Protein AF-A0A7K2NYS5-F1 (afdb_monomer_lite)

Secondary structure (DSSP, 8-state):
-HHHHHHHHHHHHHHHHHHHHHHHHHHHHHHHTT----PPPPPPPHHHHHHHHTTTTB-S--GGG--TT--HHHHHHHHHHHHHTT-SPPPPTT--GGGSPP-GGGTSB-GGGTTTHHHHHHHHHHBTTS-HHHHHHHHHHHHHHHHTT-SS--TTTEEEEEEEE-GGG--SSS--------EEEE-GGG-EEEE-TTGGGGT------SS-SEEEEEEEE-TTS--PPPTTPEEEEEEE-SPS--S-TTHHHHHHHHHHHH-SBPP-SHHHHHHHHHH---HHHHHHHHTT-TTTT-TT----HHHHHH-

pLDDT: mean 81.39, std 13.55, range [38.47, 97.5]

Radius of gyration: 22.66 Å; chains: 1; bounding box: 62×44×73 Å

Structure (mmCIF, N/CA/C/O backbone):
data_AF-A0A7K2NYS5-F1
#
_entry.id   AF-A0A7K2NYS5-F1
#
loop_
_atom_site.group_PDB
_atom_site.id
_atom_site.type_symbol
_atom_site.label_atom_id
_atom_site.label_alt_id
_atom_site.label_comp_id
_atom_site.label_asym_id
_atom_site.label_entity_id
_atom_site.label_seq_id
_atom_site.pdbx_PDB_ins_code
_atom_site.Cartn_x
_atom_site.Cartn_y
_atom_site.Cartn_z
_atom_site.occupancy
_atom_site.B_iso_or_equiv
_atom_site.auth_seq_id
_atom_site.auth_comp_id
_atom_site.auth_asym_id
_atom_site.auth_atom_id
_atom_site.pdbx_PDB_model_num
ATOM 1 N N . GLU A 1 1 ? 4.561 24.540 -40.473 1.00 57.62 1 GLU A N 1
ATOM 2 C CA . GLU A 1 1 ? 4.655 23.678 -39.269 1.00 57.62 1 GLU A CA 1
ATOM 3 C C . GLU A 1 1 ? 3.704 24.041 -38.126 1.00 57.62 1 GLU A C 1
ATOM 5 O O . GLU A 1 1 ? 3.029 23.142 -37.645 1.00 57.62 1 GLU A O 1
ATOM 10 N N . ALA A 1 2 ? 3.610 25.302 -37.680 1.00 58.34 2 ALA A N 1
ATOM 11 C CA . ALA A 1 2 ? 2.746 25.682 -36.547 1.00 58.34 2 ALA A CA 1
ATOM 12 C C . ALA A 1 2 ? 1.249 25.360 -36.763 1.00 58.34 2 ALA A C 1
ATOM 14 O O . ALA A 1 2 ? 0.589 24.842 -35.868 1.00 58.34 2 ALA A O 1
ATOM 15 N N . LEU A 1 3 ? 0.743 25.572 -37.983 1.00 59.38 3 LEU A N 1
ATOM 16 C CA . LEU A 1 3 ? -0.637 25.244 -38.363 1.00 59.38 3 LEU A CA 1
ATOM 17 C C . LEU A 1 3 ? -0.928 23.733 -38.289 1.00 59.38 3 LEU A C 1
ATOM 19 O O . LEU A 1 3 ? -1.988 23.324 -37.833 1.00 59.38 3 LEU A O 1
ATOM 23 N N . LEU A 1 4 ? 0.044 22.904 -38.681 1.00 67.00 4 LEU A N 1
ATOM 24 C CA . LEU A 1 4 ? -0.067 21.443 -38.672 1.00 67.00 4 LEU A CA 1
ATOM 25 C C . LEU A 1 4 ? -0.123 20.905 -37.234 1.00 67.00 4 LEU A C 1
ATOM 27 O O . LEU A 1 4 ? -0.950 20.053 -36.932 1.00 67.00 4 LEU A O 1
ATOM 31 N N . ARG A 1 5 ? 0.678 21.468 -36.317 1.00 63.16 5 ARG A N 1
ATOM 32 C CA . ARG A 1 5 ? 0.616 21.135 -34.881 1.00 63.16 5 ARG A CA 1
ATOM 33 C C . ARG A 1 5 ? -0.701 21.582 -34.239 1.00 63.16 5 ARG A C 1
ATOM 35 O O . ARG A 1 5 ? -1.254 20.836 -33.436 1.00 63.16 5 ARG A O 1
ATOM 42 N N . GLY A 1 6 ? -1.219 22.752 -34.622 1.00 62.28 6 GLY A N 1
ATOM 43 C CA . GLY A 1 6 ? -2.521 23.245 -34.163 1.00 62.28 6 GLY A CA 1
ATOM 44 C C . GLY A 1 6 ? -3.677 22.335 -34.586 1.00 62.28 6 GLY A C 1
ATOM 45 O O . GLY A 1 6 ? -4.492 21.952 -33.752 1.00 62.28 6 GLY A O 1
ATOM 46 N N . ILE A 1 7 ? -3.700 21.910 -35.853 1.00 77.44 7 ILE A N 1
ATOM 47 C CA . ILE A 1 7 ? -4.724 20.995 -36.382 1.00 77.44 7 ILE A CA 1
ATOM 48 C C . ILE A 1 7 ? -4.652 19.627 -35.689 1.00 77.44 7 ILE A C 1
ATOM 50 O O . ILE A 1 7 ? -5.684 19.103 -35.275 1.00 77.44 7 ILE A O 1
ATOM 54 N N . THR A 1 8 ? -3.454 19.071 -35.481 1.00 75.06 8 THR A N 1
ATOM 55 C CA . THR A 1 8 ? -3.292 17.791 -34.769 1.00 75.06 8 THR A CA 1
ATOM 56 C C . THR A 1 8 ? -3.712 17.884 -33.299 1.00 75.06 8 THR A C 1
ATOM 58 O O . THR A 1 8 ? -4.292 16.938 -32.771 1.00 75.06 8 THR A O 1
ATOM 61 N N . GLY A 1 9 ? -3.461 19.016 -32.633 1.00 69.62 9 GLY A N 1
ATOM 62 C CA . GLY A 1 9 ? -3.915 19.258 -31.260 1.00 69.62 9 GLY A CA 1
ATOM 63 C C . GLY A 1 9 ? -5.440 19.299 -31.146 1.00 69.62 9 GLY A C 1
ATOM 64 O O . GLY A 1 9 ? -6.007 18.633 -30.283 1.00 69.62 9 GLY A O 1
ATOM 65 N N . VAL A 1 10 ? -6.109 20.002 -32.065 1.00 78.94 10 VAL A N 1
ATOM 66 C CA . VAL A 1 10 ? -7.580 20.061 -32.120 1.00 78.94 10 VAL A CA 1
ATOM 67 C C . VAL A 1 10 ? -8.178 18.696 -32.464 1.00 78.94 10 VAL A C 1
ATOM 69 O O . VAL A 1 10 ? -9.152 18.289 -31.838 1.00 78.94 10 VAL A O 1
ATOM 72 N N . ALA A 1 11 ? -7.579 17.951 -33.397 1.00 79.00 11 ALA A N 1
ATOM 73 C CA . ALA A 1 11 ? -8.031 16.606 -33.748 1.00 79.00 11 ALA A CA 1
ATOM 74 C C . ALA A 1 11 ? -7.883 15.615 -32.581 1.00 79.00 11 ALA A C 1
ATOM 76 O O . ALA A 1 11 ? -8.770 14.794 -32.359 1.00 79.00 11 ALA A O 1
ATOM 77 N N . ARG A 1 12 ? -6.796 15.711 -31.802 1.00 74.69 12 ARG A N 1
ATOM 78 C CA . ARG A 1 12 ? -6.594 14.891 -30.598 1.00 74.69 12 ARG A CA 1
ATOM 79 C C . ARG A 1 12 ? -7.615 15.222 -29.516 1.00 74.69 12 ARG A C 1
ATOM 81 O O . ARG A 1 12 ? -8.243 14.310 -28.992 1.00 74.69 12 ARG A O 1
ATOM 88 N N . TYR A 1 13 ? -7.826 16.508 -29.248 1.00 77.00 13 TYR A N 1
ATOM 89 C CA . TYR A 1 13 ? -8.838 16.955 -28.295 1.00 77.00 13 TYR A CA 1
ATOM 90 C C . TYR A 1 13 ? -10.240 16.495 -28.716 1.00 77.00 13 TYR A C 1
ATOM 92 O O . TYR A 1 13 ? -10.976 15.936 -27.910 1.00 77.00 13 TYR A O 1
ATOM 100 N N . ALA A 1 14 ? -10.591 16.639 -29.996 1.00 75.75 14 ALA A N 1
ATOM 101 C CA . ALA A 1 14 ? -11.864 16.157 -30.525 1.00 75.75 14 ALA A CA 1
ATOM 102 C C . ALA A 1 14 ? -12.010 14.630 -30.394 1.00 75.75 14 ALA A C 1
ATOM 104 O O . ALA A 1 14 ? -13.084 14.155 -30.040 1.00 75.75 14 ALA A O 1
ATOM 105 N N . ALA A 1 15 ? -10.939 13.859 -30.612 1.00 76.69 15 ALA A N 1
ATOM 106 C CA . ALA A 1 15 ? -10.949 12.408 -30.421 1.00 76.69 15 ALA A CA 1
ATOM 107 C C . ALA A 1 15 ? -11.100 12.001 -28.942 1.00 76.69 15 ALA A C 1
ATOM 109 O O . ALA A 1 15 ? -11.770 11.015 -28.640 1.00 76.69 15 ALA A O 1
ATOM 110 N N . GLU A 1 16 ? -10.512 12.755 -28.013 1.00 74.06 16 GLU A N 1
ATOM 111 C CA . GLU A 1 16 ? -10.713 12.562 -26.572 1.00 74.06 16 GLU A CA 1
ATOM 112 C C . GLU A 1 16 ? -12.155 12.882 -26.162 1.00 74.06 16 GLU A C 1
ATOM 114 O O . GLU A 1 16 ? -12.785 12.071 -25.485 1.00 74.06 16 GLU A O 1
ATOM 119 N N . GLN A 1 17 ? -12.717 13.998 -26.638 1.00 80.75 17 GLN A N 1
ATOM 120 C CA . GLN A 1 17 ? -14.121 14.344 -26.386 1.00 80.75 17 GLN A CA 1
ATOM 121 C C . GLN A 1 17 ? -15.085 13.316 -26.994 1.00 80.75 17 GLN A C 1
ATOM 123 O O . GLN A 1 17 ? -16.069 12.948 -26.354 1.00 80.75 17 GLN A O 1
ATOM 128 N N . GLN A 1 18 ? -14.781 12.790 -28.185 1.00 74.56 18 GLN A N 1
ATOM 129 C CA . GLN A 1 18 ? -15.570 11.731 -28.813 1.00 74.56 18 GLN A CA 1
ATOM 130 C C . GLN A 1 18 ? -15.560 10.449 -27.972 1.00 74.56 18 GLN A C 1
ATOM 132 O O . GLN A 1 18 ? -16.619 9.883 -27.738 1.00 74.56 18 GLN A O 1
ATOM 137 N N . ARG A 1 19 ? -14.407 10.028 -27.430 1.00 75.00 19 ARG A N 1
ATOM 138 C CA . ARG A 1 19 ? -14.339 8.857 -26.531 1.00 75.00 19 ARG A CA 1
ATOM 139 C C . ARG A 1 19 ? -15.161 9.039 -25.258 1.00 75.00 19 ARG A C 1
ATOM 141 O O . ARG A 1 19 ? -15.782 8.084 -24.796 1.00 75.00 19 ARG A O 1
ATOM 148 N N . VAL A 1 20 ? -15.169 10.247 -24.691 1.00 78.12 20 VAL A N 1
ATOM 149 C CA . VAL A 1 20 ? -16.002 10.567 -23.522 1.00 78.12 20 VAL A CA 1
ATOM 150 C C . VAL A 1 20 ? -17.486 10.451 -23.880 1.00 78.12 20 VAL A C 1
ATOM 152 O O . VAL A 1 20 ? -18.240 9.804 -23.154 1.00 78.12 20 VAL A O 1
ATOM 155 N N . LEU A 1 21 ? -17.899 11.016 -25.018 1.00 78.69 21 LEU A N 1
ATOM 156 C CA . LEU A 1 21 ? -19.283 10.947 -25.496 1.00 78.69 21 LEU A CA 1
ATOM 157 C C . LEU A 1 21 ? -19.716 9.516 -25.838 1.00 78.69 21 LEU A C 1
ATOM 159 O O . LEU A 1 21 ? -20.817 9.119 -25.463 1.00 78.69 21 LEU A O 1
ATOM 163 N N . ASP A 1 22 ? -18.848 8.722 -26.463 1.00 82.88 22 ASP A N 1
ATOM 164 C CA . ASP A 1 22 ? -19.108 7.312 -26.771 1.00 82.88 22 ASP A CA 1
ATOM 165 C C . ASP A 1 22 ? -19.259 6.481 -25.485 1.00 82.88 22 ASP A C 1
ATOM 167 O O . ASP A 1 22 ? -20.145 5.632 -25.390 1.00 82.88 22 ASP A O 1
ATOM 171 N N . GLY A 1 23 ? -18.452 6.762 -24.454 1.00 74.31 23 GLY A N 1
ATOM 172 C CA . GLY A 1 23 ? -18.584 6.133 -23.136 1.00 74.31 23 GLY A CA 1
ATOM 173 C C . GLY A 1 23 ? -19.890 6.497 -22.420 1.00 74.31 23 GLY A C 1
ATOM 174 O O . GLY A 1 23 ? -20.496 5.648 -21.760 1.00 74.31 23 GLY A O 1
ATOM 175 N N . LEU A 1 24 ? -20.358 7.739 -22.571 1.00 73.50 24 LEU A N 1
ATOM 176 C CA . LEU A 1 24 ? -21.654 8.184 -22.047 1.00 73.50 24 LEU A CA 1
ATOM 177 C C . LEU A 1 24 ? -22.827 7.554 -22.810 1.00 73.50 24 LEU A C 1
ATOM 179 O O . LEU A 1 24 ? -23.785 7.109 -22.179 1.00 73.50 24 LEU A O 1
ATOM 183 N N . LEU A 1 25 ? -22.734 7.456 -24.139 1.00 75.81 25 LEU A N 1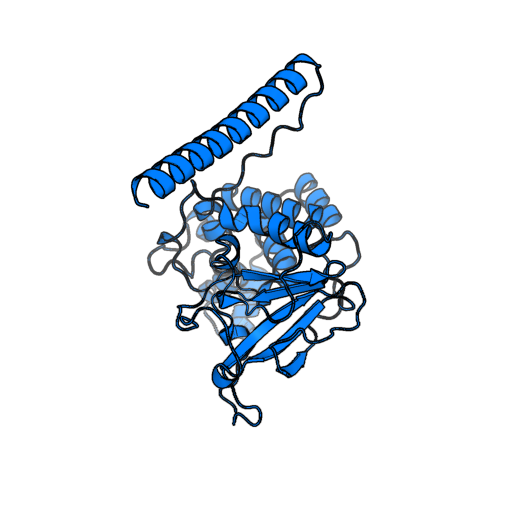
ATOM 184 C CA . LEU A 1 25 ? -23.714 6.774 -24.990 1.00 75.81 25 LEU A CA 1
ATOM 185 C C . LEU A 1 25 ? -23.812 5.285 -24.656 1.00 75.81 25 LEU A C 1
ATOM 187 O O . LEU A 1 25 ? -24.915 4.782 -24.471 1.00 75.81 25 LEU A O 1
ATOM 191 N N . ALA A 1 26 ? -22.682 4.598 -24.478 1.00 72.81 26 ALA A N 1
ATOM 192 C CA . ALA A 1 26 ? -22.661 3.192 -24.076 1.00 72.81 26 ALA A CA 1
ATOM 193 C C . ALA A 1 26 ? -23.319 2.968 -22.702 1.00 72.81 26 ALA A C 1
ATOM 195 O O . ALA A 1 26 ? -24.044 1.990 -22.507 1.00 72.81 26 ALA A O 1
ATOM 196 N N . ARG A 1 27 ? -23.116 3.895 -21.754 1.00 64.88 27 ARG A N 1
ATOM 197 C CA . ARG A 1 27 ? -23.811 3.892 -20.456 1.00 64.88 27 ARG A CA 1
ATOM 198 C C . ARG A 1 27 ? -25.316 4.100 -20.609 1.00 64.88 27 ARG A C 1
ATOM 200 O O . ARG A 1 27 ? -26.083 3.380 -19.972 1.00 64.88 27 ARG A O 1
ATOM 207 N N . LEU A 1 28 ? -25.735 5.040 -21.457 1.00 74.06 28 LEU A N 1
ATOM 208 C CA . LEU A 1 28 ? -27.149 5.289 -21.741 1.00 74.06 28 LEU A CA 1
ATOM 209 C C . LEU A 1 28 ? -27.812 4.064 -22.386 1.00 74.06 28 LEU A C 1
ATOM 211 O O . LEU A 1 28 ? -28.870 3.631 -21.936 1.00 74.06 28 LEU A O 1
ATOM 215 N N . ASP A 1 29 ? -27.165 3.464 -23.384 1.00 73.44 29 ASP A N 1
ATOM 216 C CA . ASP A 1 29 ? -27.647 2.266 -24.075 1.00 73.44 29 ASP A CA 1
ATOM 217 C C . ASP A 1 29 ? -27.744 1.063 -23.128 1.00 73.44 29 ASP A C 1
ATOM 219 O O . ASP A 1 29 ? -28.697 0.285 -23.208 1.00 73.44 29 ASP A O 1
ATOM 223 N N . SER A 1 30 ? -26.794 0.913 -22.198 1.00 62.31 30 SER A N 1
ATOM 224 C CA . SER A 1 30 ? -26.850 -0.119 -21.155 1.00 62.31 30 SER A CA 1
ATOM 225 C C . SER A 1 30 ? -28.025 0.100 -20.199 1.00 62.31 30 SER A C 1
ATOM 227 O O . SER A 1 30 ? -28.743 -0.852 -19.889 1.00 62.31 30 SER A O 1
ATOM 229 N N . ALA A 1 31 ? -28.261 1.347 -19.780 1.00 61.25 31 ALA A N 1
ATOM 230 C CA . ALA A 1 31 ? -29.378 1.708 -18.910 1.00 61.25 31 ALA A CA 1
ATOM 231 C C . ALA A 1 31 ? -30.740 1.470 -19.590 1.00 61.25 31 ALA A C 1
ATOM 233 O O . ALA A 1 31 ? -31.661 0.947 -18.965 1.00 61.25 31 ALA A O 1
ATOM 234 N N . VAL A 1 32 ? -30.858 1.769 -20.890 1.00 73.44 32 VAL A N 1
ATOM 235 C CA . VAL A 1 32 ? -32.065 1.501 -21.696 1.00 73.44 32 VAL A CA 1
ATOM 236 C C . VAL A 1 32 ? -32.316 -0.003 -21.872 1.00 73.44 32 VAL A C 1
ATOM 238 O O . VAL A 1 32 ? -33.468 -0.431 -21.934 1.00 73.44 32 VAL A O 1
ATOM 241 N N . ARG A 1 33 ? -31.264 -0.830 -21.913 1.00 75.56 33 ARG A N 1
ATOM 242 C CA . ARG A 1 33 ? -31.367 -2.298 -22.029 1.00 75.56 33 ARG A CA 1
ATOM 243 C C . ARG A 1 33 ? -31.721 -3.009 -20.720 1.00 75.56 33 ARG A C 1
ATOM 245 O O . ARG A 1 33 ? -31.829 -4.233 -20.725 1.00 75.56 33 ARG A O 1
ATOM 252 N N . GLY A 1 34 ? -31.899 -2.284 -19.613 1.00 47.25 34 GLY A N 1
ATOM 253 C CA . GLY A 1 34 ? -32.261 -2.874 -18.320 1.00 47.25 34 GLY A CA 1
ATOM 254 C C . GLY A 1 34 ? -31.160 -3.737 -17.696 1.00 47.25 34 GLY A C 1
ATOM 255 O O . GLY A 1 34 ? -31.413 -4.428 -16.713 1.00 47.25 34 GLY A O 1
ATOM 256 N N . VAL A 1 35 ? -29.937 -3.692 -18.235 1.00 48.38 35 VAL A N 1
ATOM 257 C CA . VAL A 1 35 ? -28.754 -4.159 -17.516 1.00 48.38 35 VAL A CA 1
ATOM 258 C C . VAL A 1 35 ? -28.452 -3.052 -16.529 1.00 48.38 35 VAL A C 1
ATOM 260 O O . VAL A 1 35 ? -27.900 -2.034 -16.939 1.00 48.38 35 VAL A O 1
ATOM 263 N N . THR A 1 36 ? -28.870 -3.202 -15.271 1.00 42.25 36 THR A N 1
ATOM 264 C CA . THR A 1 36 ? -28.438 -2.305 -14.197 1.00 42.25 36 THR A CA 1
ATOM 265 C C . THR A 1 36 ? -26.918 -2.420 -14.150 1.00 42.25 36 THR A C 1
ATOM 267 O O . THR A 1 36 ? -26.417 -3.468 -13.733 1.00 42.25 36 THR A O 1
ATOM 270 N N . PRO A 1 37 ? -26.157 -1.424 -14.643 1.00 47.00 37 PRO A N 1
ATOM 271 C CA . PRO A 1 37 ? -24.736 -1.410 -14.364 1.00 47.00 37 PRO A CA 1
ATOM 272 C C . PRO A 1 37 ? -24.656 -1.349 -12.843 1.00 47.00 37 PRO A C 1
ATOM 274 O O . PRO A 1 37 ? -25.402 -0.577 -12.238 1.00 47.00 37 PRO A O 1
ATOM 277 N N . GLU A 1 38 ? -23.824 -2.181 -12.224 1.00 44.91 38 GLU A N 1
ATOM 278 C CA . GLU A 1 38 ? -23.481 -1.973 -10.821 1.00 44.91 38 GLU A CA 1
ATOM 279 C C . GLU A 1 38 ? -23.072 -0.499 -10.712 1.00 44.91 38 GLU A C 1
ATOM 281 O O . GLU A 1 38 ? -22.158 -0.062 -11.423 1.00 44.91 38 GLU A O 1
ATOM 286 N N . GLU A 1 39 ? -23.856 0.308 -9.982 1.00 38.47 39 GLU A N 1
ATOM 287 C CA . GLU A 1 39 ? -23.521 1.717 -9.819 1.00 38.47 39 GLU A CA 1
ATOM 288 C C . GLU A 1 39 ? -22.091 1.740 -9.282 1.00 38.47 39 GLU A C 1
ATOM 290 O O . GLU A 1 39 ? -21.814 1.044 -8.298 1.00 38.47 39 GLU A O 1
ATOM 295 N N . PRO A 1 40 ? -21.157 2.445 -9.950 1.00 51.56 40 PRO A N 1
ATOM 296 C CA . PRO A 1 40 ? -19.799 2.516 -9.451 1.00 51.56 40 PRO A CA 1
ATOM 297 C C . PRO A 1 40 ? -19.895 3.033 -8.022 1.00 51.56 40 PRO A C 1
ATOM 299 O O . PRO A 1 40 ? -20.468 4.104 -7.796 1.00 51.56 40 PRO A O 1
ATOM 302 N N . ARG A 1 41 ? -19.406 2.235 -7.064 1.00 57.06 41 ARG A N 1
ATOM 303 C CA . ARG A 1 41 ? -19.404 2.627 -5.655 1.00 57.06 41 ARG A CA 1
ATOM 304 C C . ARG A 1 41 ? -18.798 4.027 -5.576 1.00 57.06 41 ARG A C 1
ATOM 306 O O . ARG A 1 41 ? -17.782 4.262 -6.238 1.00 57.06 41 ARG A O 1
ATOM 313 N N . PRO A 1 42 ? -19.423 4.966 -4.847 1.00 63.34 42 PRO A N 1
ATOM 314 C CA . PRO A 1 42 ? -18.906 6.320 -4.766 1.00 63.34 42 PRO A CA 1
ATOM 315 C C . PRO A 1 42 ? -17.461 6.255 -4.272 1.00 63.34 42 PRO A C 1
ATOM 317 O O . PRO A 1 42 ? -17.192 5.698 -3.208 1.00 63.34 42 PRO A O 1
ATOM 320 N N . ALA A 1 43 ? -16.537 6.763 -5.089 1.00 78.56 43 ALA A N 1
ATOM 321 C CA . ALA A 1 43 ? -15.122 6.740 -4.768 1.00 78.56 43 ALA A CA 1
ATOM 322 C C . ALA A 1 43 ? -14.879 7.522 -3.475 1.00 78.56 43 ALA A C 1
ATOM 324 O O . ALA A 1 43 ? -15.424 8.615 -3.289 1.00 78.56 43 ALA A O 1
ATOM 325 N N . LEU A 1 44 ? -14.066 6.965 -2.578 1.00 87.31 44 LEU A N 1
ATOM 326 C CA . LEU A 1 44 ? -13.669 7.688 -1.377 1.00 87.31 44 LEU A CA 1
ATOM 327 C C . LEU A 1 44 ? -12.786 8.873 -1.771 1.00 87.31 44 LEU A C 1
ATOM 329 O O . LEU A 1 44 ? -11.909 8.757 -2.627 1.00 87.31 44 LEU A O 1
ATOM 333 N N . GLY A 1 45 ? -13.027 10.019 -1.141 1.00 88.69 45 GLY A N 1
ATOM 334 C CA . GLY A 1 45 ? -12.154 11.177 -1.271 1.00 88.69 45 GLY A CA 1
ATOM 335 C C . GLY A 1 45 ? -10.808 10.927 -0.594 1.00 88.69 45 GLY A C 1
ATOM 336 O O . GLY A 1 45 ? -10.751 10.362 0.504 1.00 88.69 45 GLY A O 1
ATOM 337 N N . ASP A 1 46 ? -9.724 11.386 -1.216 1.00 87.62 46 ASP A N 1
ATOM 338 C CA . ASP A 1 46 ? -8.369 11.170 -0.706 1.00 87.62 46 ASP A CA 1
ATOM 339 C C . ASP A 1 46 ? -8.163 11.805 0.675 1.00 87.62 46 ASP A C 1
ATOM 341 O O . ASP A 1 46 ? -7.469 11.239 1.516 1.00 87.62 46 ASP A O 1
ATOM 345 N N . ARG A 1 47 ? -8.791 12.956 0.958 1.00 86.56 47 ARG A N 1
ATOM 346 C CA . ARG A 1 47 ? -8.673 13.620 2.269 1.00 86.56 47 ARG A CA 1
ATOM 347 C C . ARG A 1 47 ? -9.343 12.809 3.372 1.00 86.56 47 ARG A C 1
ATOM 349 O O . ARG A 1 47 ? -8.754 12.667 4.447 1.00 86.56 47 ARG A O 1
ATOM 356 N N . LEU A 1 48 ? -10.536 12.268 3.123 1.00 88.62 48 LEU A N 1
ATOM 357 C CA . LEU A 1 48 ? -11.203 11.354 4.050 1.00 88.62 48 LEU A CA 1
ATOM 358 C C . LEU A 1 48 ? -10.343 10.112 4.309 1.00 88.62 48 LEU A C 1
ATOM 360 O O . LEU A 1 48 ? -10.066 9.796 5.467 1.00 88.62 48 LEU A O 1
ATOM 364 N N . LEU A 1 49 ? -9.877 9.442 3.251 1.00 88.56 49 LEU A N 1
ATOM 365 C CA . LEU A 1 49 ? -9.084 8.222 3.391 1.00 88.56 49 LEU A CA 1
ATOM 366 C C . LEU A 1 49 ? -7.743 8.492 4.085 1.00 88.56 49 LEU A C 1
ATOM 368 O O . LEU A 1 49 ? -7.379 7.757 4.999 1.00 88.56 49 LEU A O 1
ATOM 372 N N . ALA A 1 50 ? -7.049 9.579 3.744 1.00 85.38 50 ALA A N 1
ATOM 373 C CA . ALA A 1 50 ? -5.805 9.965 4.402 1.00 85.38 50 ALA A CA 1
ATOM 374 C C . ALA A 1 50 ? -6.008 10.297 5.888 1.00 85.38 50 ALA A C 1
ATOM 376 O O . ALA A 1 50 ? -5.208 9.891 6.731 1.00 85.38 50 ALA A O 1
ATOM 377 N N . SER A 1 51 ? -7.109 10.970 6.234 1.00 84.44 51 SER A N 1
ATOM 378 C CA . SER A 1 51 ? -7.469 11.263 7.630 1.00 84.44 51 SER A CA 1
ATOM 379 C C . SER A 1 51 ? -7.809 9.990 8.410 1.00 84.44 51 SER A C 1
ATOM 381 O O . SER A 1 51 ? -7.429 9.843 9.575 1.00 84.44 51 SER A O 1
ATOM 383 N N . ALA A 1 52 ? -8.502 9.048 7.767 1.00 86.75 52 ALA A N 1
ATOM 384 C CA . ALA A 1 52 ? -8.835 7.758 8.349 1.00 86.75 52 ALA A CA 1
ATOM 385 C C . ALA A 1 52 ? -7.595 6.867 8.514 1.00 86.75 52 ALA A C 1
ATOM 387 O O . ALA A 1 52 ? -7.474 6.187 9.530 1.00 86.75 52 ALA A O 1
ATOM 388 N N . LEU A 1 53 ? -6.650 6.918 7.573 1.00 83.62 53 LEU A N 1
ATOM 389 C CA . LEU A 1 53 ? -5.357 6.232 7.627 1.00 83.62 53 LEU A CA 1
ATOM 390 C C . LEU A 1 53 ? -4.375 6.876 8.595 1.00 83.62 53 LEU A C 1
ATOM 392 O O . LEU A 1 53 ? -3.534 6.156 9.119 1.00 83.62 53 LEU A O 1
ATOM 396 N N . ASN A 1 54 ? -4.496 8.178 8.879 1.00 79.06 54 ASN A N 1
ATOM 397 C CA . ASN A 1 54 ? -3.637 8.926 9.803 1.00 79.06 54 ASN A CA 1
ATOM 398 C C . ASN A 1 54 ? -2.168 8.468 9.712 1.00 79.06 54 ASN A C 1
ATOM 400 O O . ASN A 1 54 ? -1.695 7.761 10.602 1.00 79.06 54 ASN A O 1
ATOM 404 N N . GLY A 1 55 ? -1.566 8.719 8.543 1.00 75.62 55 GLY A N 1
ATOM 405 C CA . GLY A 1 55 ? -0.177 8.401 8.181 1.00 75.62 55 GLY A CA 1
ATOM 406 C C . GLY A 1 55 ? 0.185 6.925 8.042 1.00 75.62 55 GLY A C 1
ATOM 407 O O . GLY A 1 55 ? 1.212 6.612 7.441 1.00 75.62 55 GLY A O 1
ATOM 408 N N . VAL A 1 56 ? -0.645 5.988 8.507 1.00 77.44 56 VAL A N 1
ATOM 409 C CA . VAL A 1 56 ? -0.361 4.564 8.314 1.00 77.44 56 VAL A CA 1
ATOM 410 C C . VAL A 1 56 ? -0.495 4.204 6.839 1.00 77.44 56 VAL A C 1
ATOM 412 O O . VAL A 1 56 ? -1.537 4.415 6.227 1.00 77.44 56 VAL A O 1
ATOM 415 N N . GLY A 1 57 ? 0.566 3.631 6.276 1.00 77.12 57 GLY A N 1
ATOM 416 C CA . GLY A 1 57 ? 0.604 3.233 4.872 1.00 77.12 57 GLY A CA 1
ATOM 417 C C . GLY A 1 57 ? 0.736 4.393 3.891 1.00 77.12 57 GLY A C 1
ATOM 418 O O . GLY A 1 57 ? 0.704 4.163 2.684 1.00 77.12 57 GLY A O 1
ATOM 419 N N . LEU A 1 58 ? 0.929 5.616 4.390 1.00 78.50 58 LEU A N 1
ATOM 420 C CA . LEU A 1 58 ? 1.109 6.805 3.571 1.00 78.50 58 LEU A CA 1
ATOM 421 C C . LEU A 1 58 ? 2.549 7.313 3.638 1.00 78.50 58 LEU A C 1
ATOM 423 O O . LEU A 1 58 ? 3.253 7.097 4.626 1.00 78.50 58 LEU A O 1
ATOM 427 N N . THR A 1 59 ? 2.991 7.988 2.580 1.00 71.94 59 THR A N 1
ATOM 428 C CA . THR A 1 59 ? 4.211 8.807 2.618 1.00 71.94 59 THR A CA 1
ATOM 429 C C . THR A 1 59 ? 4.009 9.991 3.573 1.00 71.94 59 THR A C 1
ATOM 431 O O . THR A 1 59 ? 2.872 10.388 3.835 1.00 71.94 59 THR A O 1
ATOM 434 N N . GLU A 1 60 ? 5.094 10.559 4.118 1.00 60.22 60 GLU A N 1
ATOM 435 C CA . GLU A 1 60 ? 5.091 11.616 5.157 1.00 60.22 60 GLU A CA 1
ATOM 436 C C . GLU A 1 60 ? 4.577 12.991 4.654 1.00 60.22 60 GLU A C 1
ATOM 438 O O . GLU A 1 60 ? 5.152 14.050 4.928 1.00 60.22 60 GLU A O 1
ATOM 443 N N . ARG A 1 61 ? 3.484 13.017 3.888 1.00 57.19 61 ARG A N 1
ATOM 444 C CA . ARG A 1 61 ? 2.831 14.234 3.412 1.00 57.19 61 ARG A CA 1
ATOM 445 C C . ARG A 1 61 ? 1.665 14.583 4.339 1.00 57.19 61 ARG A C 1
ATOM 447 O O . ARG A 1 61 ? 0.760 13.790 4.568 1.00 57.19 61 ARG A O 1
ATOM 454 N N . ASP A 1 62 ? 1.703 15.810 4.856 1.00 56.38 62 ASP A N 1
ATOM 455 C CA . ASP A 1 62 ? 0.645 16.428 5.665 1.00 56.38 62 ASP A CA 1
ATOM 456 C C . ASP A 1 62 ? -0.738 16.262 5.000 1.00 56.38 62 ASP A C 1
ATOM 458 O O . ASP A 1 62 ? -0.872 16.483 3.793 1.00 56.38 62 ASP A O 1
ATOM 462 N N . ALA A 1 63 ? -1.767 15.928 5.789 1.00 57.94 63 ALA A N 1
ATOM 463 C CA . ALA A 1 63 ? -3.145 15.725 5.330 1.00 57.94 63 ALA A CA 1
ATOM 464 C C . ALA A 1 63 ? -3.697 16.892 4.474 1.00 57.94 63 ALA A C 1
ATOM 466 O O . ALA A 1 63 ? -4.600 16.705 3.659 1.00 57.94 63 ALA A O 1
ATOM 467 N N . ARG A 1 64 ? -3.131 18.101 4.614 1.00 59.72 64 ARG A N 1
ATOM 468 C CA . ARG A 1 64 ? -3.463 19.302 3.823 1.00 59.72 64 ARG A CA 1
ATOM 469 C C . ARG A 1 64 ? -3.203 19.187 2.319 1.00 59.72 64 ARG A C 1
ATOM 471 O O . ARG A 1 64 ? -3.677 20.045 1.577 1.00 59.72 64 ARG A O 1
ATOM 478 N N . TRP A 1 65 ? -2.447 18.185 1.880 1.00 71.31 65 TRP A N 1
ATOM 479 C CA . TRP A 1 65 ? -2.174 17.934 0.462 1.00 71.31 65 TRP A CA 1
ATOM 480 C C . TRP A 1 65 ? -3.170 16.980 -0.196 1.00 71.31 65 TRP A C 1
ATOM 482 O O . TRP A 1 65 ? -3.048 16.724 -1.389 1.00 71.31 65 TRP A O 1
ATOM 492 N N . TYR A 1 66 ? -4.154 16.489 0.560 1.00 77.56 66 TYR A N 1
ATOM 493 C CA . TYR A 1 66 ? -5.218 15.640 0.048 1.00 77.56 66 TYR A CA 1
ATOM 494 C C . TYR A 1 66 ? -6.520 16.424 -0.071 1.00 77.56 66 TYR A C 1
ATOM 496 O O . TYR A 1 66 ? -6.873 17.229 0.801 1.00 77.56 66 TYR A O 1
ATOM 504 N N . TYR A 1 67 ? -7.274 16.145 -1.128 1.00 80.25 67 TYR A N 1
ATOM 505 C CA . TYR A 1 67 ? -8.570 16.762 -1.372 1.00 80.25 67 TYR A CA 1
ATOM 506 C C . TYR A 1 67 ? -9.637 15.701 -1.649 1.00 80.25 67 TYR A C 1
ATOM 508 O O . TYR A 1 67 ? -9.373 14.731 -2.343 1.00 80.25 67 TYR A O 1
ATOM 516 N N . ASP A 1 68 ? -10.867 15.892 -1.158 1.00 84.38 68 ASP A N 1
ATOM 517 C CA . ASP A 1 68 ? -11.943 14.897 -1.352 1.00 84.38 68 ASP A CA 1
ATOM 518 C C . ASP A 1 68 ? -12.423 14.764 -2.802 1.00 84.38 68 ASP A C 1
ATOM 520 O O . ASP A 1 68 ? -13.090 13.794 -3.139 1.00 84.38 68 ASP A O 1
ATOM 524 N N . PHE A 1 69 ? -12.102 15.737 -3.659 1.00 80.56 69 PHE A N 1
ATOM 525 C CA . PHE A 1 69 ? -12.363 15.640 -5.097 1.00 80.56 69 PHE A CA 1
ATOM 526 C C . PHE A 1 69 ? -11.304 14.808 -5.840 1.00 80.56 69 PHE A C 1
ATOM 528 O O . PHE A 1 69 ? -11.439 14.595 -7.043 1.00 80.56 69 PHE A O 1
ATOM 535 N N . GLN A 1 70 ? -10.228 14.409 -5.157 1.00 85.19 70 GLN A N 1
ATOM 536 C CA . GLN A 1 70 ? -9.230 13.473 -5.663 1.00 85.19 70 GLN A CA 1
ATOM 537 C C . GLN A 1 70 ? -9.523 12.078 -5.110 1.00 85.19 70 GLN A C 1
ATOM 539 O O . GLN A 1 70 ? -10.055 11.941 -4.007 1.00 85.19 70 GLN A O 1
ATOM 544 N N . HIS A 1 71 ? -9.163 11.062 -5.889 1.00 88.75 71 HIS A N 1
ATOM 545 C CA . HIS A 1 71 ? -9.427 9.653 -5.591 1.00 88.75 71 HIS A CA 1
ATOM 546 C C . HIS A 1 71 ? -8.186 8.779 -5.823 1.00 88.75 71 HIS A C 1
ATOM 548 O O . HIS A 1 71 ? -8.299 7.566 -5.976 1.00 88.75 71 HIS A O 1
ATOM 554 N N . SER A 1 72 ? -6.997 9.383 -5.871 1.00 87.38 72 SER A N 1
ATOM 555 C CA . SER A 1 72 ? -5.743 8.710 -6.210 1.00 87.38 72 SER A CA 1
ATOM 556 C C . SER A 1 72 ? -5.446 7.548 -5.261 1.00 87.38 72 SER A C 1
ATOM 558 O O . SER A 1 72 ? -5.035 6.479 -5.706 1.00 87.38 72 SER A O 1
ATOM 560 N N . LEU A 1 73 ? -5.687 7.717 -3.957 1.00 85.88 73 LEU A N 1
ATOM 561 C CA . LEU A 1 73 ? -5.504 6.645 -2.974 1.00 85.88 73 LEU A CA 1
ATOM 562 C C . LEU A 1 73 ? -6.518 5.520 -3.179 1.00 85.88 73 LEU A C 1
ATOM 564 O O . LEU A 1 73 ? -6.165 4.346 -3.091 1.00 85.88 73 LEU A O 1
ATOM 568 N N . PHE A 1 74 ? -7.768 5.876 -3.472 1.00 88.62 74 PHE A N 1
ATOM 569 C CA . PHE A 1 74 ? -8.842 4.911 -3.688 1.00 88.62 74 PHE A CA 1
ATOM 570 C C . PHE A 1 74 ? -8.676 4.123 -4.998 1.00 88.62 74 PHE A C 1
ATOM 572 O O . PHE A 1 74 ? -9.076 2.966 -5.077 1.00 88.62 74 PHE A O 1
ATOM 579 N N . GLU A 1 75 ? -8.038 4.713 -6.009 1.00 89.44 75 GLU A N 1
ATOM 580 C CA . GLU A 1 75 ? -7.747 4.087 -7.306 1.00 89.44 75 GLU A CA 1
ATOM 581 C C . GLU A 1 75 ? -6.497 3.187 -7.288 1.00 89.44 75 GLU A C 1
ATOM 583 O O . GLU A 1 75 ? -6.296 2.377 -8.200 1.00 89.44 75 GLU A O 1
ATOM 588 N N . LEU A 1 76 ? -5.658 3.280 -6.251 1.00 90.44 76 LEU A N 1
ATOM 589 C CA . LEU A 1 76 ? -4.425 2.500 -6.131 1.00 90.44 76 LEU A CA 1
ATOM 590 C C . LEU A 1 76 ? -4.634 0.974 -6.259 1.00 90.44 76 LEU A C 1
ATOM 592 O O . LEU A 1 76 ? -3.881 0.350 -7.018 1.00 90.44 76 LEU A O 1
ATOM 596 N N . PRO A 1 77 ? -5.620 0.339 -5.587 1.00 92.44 77 PRO A N 1
ATOM 597 C CA . PRO A 1 77 ? -5.848 -1.098 -5.722 1.00 92.44 77 PRO A CA 1
ATOM 598 C C . PRO A 1 77 ? -6.122 -1.503 -7.171 1.00 92.44 77 PRO A C 1
ATOM 600 O O . PRO A 1 77 ? -5.584 -2.497 -7.665 1.00 92.44 77 PRO A O 1
ATOM 603 N N . GLN A 1 78 ? -6.903 -0.688 -7.884 1.00 91.88 78 GLN A N 1
ATOM 604 C CA . GLN A 1 78 ? -7.220 -0.918 -9.285 1.00 91.88 78 GLN A CA 1
ATOM 605 C C . GLN A 1 78 ? -5.981 -0.768 -10.174 1.00 91.88 78 GLN A C 1
ATOM 607 O O . GLN A 1 78 ? -5.784 -1.589 -11.075 1.00 91.88 78 GLN A O 1
ATOM 612 N N . LEU A 1 79 ? -5.142 0.243 -9.927 1.00 92.44 79 LEU A N 1
ATOM 613 C CA . LEU A 1 79 ? -3.883 0.444 -10.648 1.00 92.44 79 LEU A CA 1
ATOM 614 C C . LEU A 1 79 ? -2.999 -0.808 -10.563 1.00 92.44 79 LEU A C 1
ATOM 616 O O . LEU A 1 79 ? -2.620 -1.357 -11.599 1.00 92.44 79 LEU A O 1
ATOM 620 N N . LEU A 1 80 ? -2.737 -1.298 -9.348 1.00 93.00 80 LEU A N 1
ATOM 621 C CA . LEU A 1 80 ? -1.893 -2.478 -9.131 1.00 93.00 80 LEU A CA 1
ATOM 622 C C . LEU A 1 80 ? -2.538 -3.753 -9.688 1.00 93.00 80 LEU A C 1
ATOM 624 O O . LEU A 1 80 ? -1.866 -4.559 -10.329 1.00 93.00 80 LEU A O 1
ATOM 628 N N . ALA A 1 81 ? -3.851 -3.925 -9.523 1.00 92.69 81 ALA A N 1
ATOM 629 C CA . ALA A 1 81 ? -4.559 -5.090 -10.046 1.00 92.69 81 ALA A CA 1
ATOM 630 C C . ALA A 1 81 ? -4.544 -5.177 -11.570 1.00 92.69 81 ALA A C 1
ATOM 632 O O . ALA A 1 81 ? -4.504 -6.279 -12.117 1.00 92.69 81 ALA A O 1
ATOM 633 N N . ARG A 1 82 ? -4.577 -4.042 -12.274 1.00 94.31 82 ARG A N 1
ATOM 634 C CA . ARG A 1 82 ? -4.426 -4.028 -13.735 1.00 94.31 82 ARG A CA 1
ATOM 635 C C . ARG A 1 82 ? -3.059 -4.562 -14.150 1.00 94.31 82 ARG A C 1
ATOM 637 O O . ARG A 1 82 ? -3.000 -5.351 -15.092 1.00 94.31 82 ARG A O 1
ATOM 644 N N . SER A 1 83 ? -2.000 -4.179 -13.441 1.00 94.56 83 SER A N 1
ATOM 645 C CA . SER A 1 83 ? -0.644 -4.682 -13.676 1.00 94.56 83 SER A CA 1
ATOM 646 C C . SER A 1 83 ? -0.518 -6.168 -13.332 1.00 94.56 83 SER A C 1
ATOM 648 O O . SER A 1 83 ? -0.095 -6.941 -14.187 1.00 94.56 83 SER A O 1
ATOM 650 N N . MET A 1 84 ? -1.003 -6.600 -12.160 1.00 92.56 84 MET A N 1
ATOM 651 C CA . MET A 1 84 ? -1.004 -8.019 -11.753 1.00 92.56 84 MET A CA 1
ATOM 652 C C . MET A 1 84 ? -1.746 -8.920 -12.746 1.00 92.56 84 MET A C 1
ATOM 654 O O . MET A 1 84 ? -1.325 -10.042 -13.004 1.00 92.56 84 MET A O 1
ATOM 658 N N . LYS A 1 85 ? -2.843 -8.430 -13.336 1.00 91.12 85 LYS A N 1
ATOM 659 C CA . LYS A 1 85 ? -3.639 -9.166 -14.333 1.00 91.12 85 LYS A CA 1
ATOM 660 C C . LYS A 1 85 ? -3.063 -9.094 -15.755 1.00 91.12 85 LYS A C 1
ATOM 662 O O . LYS A 1 85 ? -3.695 -9.608 -16.675 1.00 91.12 85 LYS A O 1
ATOM 667 N N . GLY A 1 86 ? -1.921 -8.429 -15.964 1.00 90.44 86 GLY A N 1
ATOM 668 C CA . GLY A 1 86 ? -1.313 -8.252 -17.288 1.00 90.44 86 GLY A CA 1
ATOM 669 C C . GLY A 1 86 ? -2.161 -7.418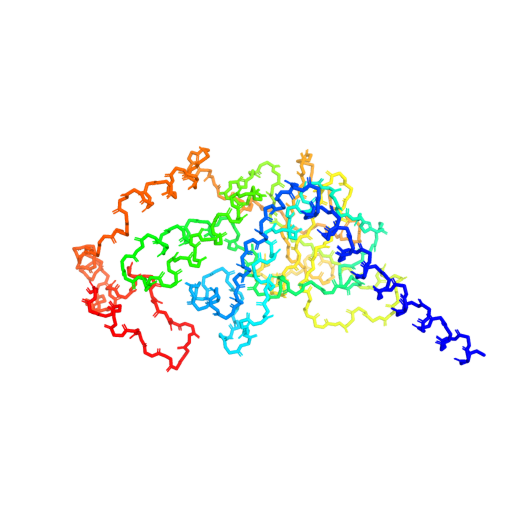 -18.256 1.00 90.44 86 GLY A C 1
ATOM 670 O O . GLY A 1 86 ? -2.053 -7.576 -19.468 1.00 90.44 86 GLY A O 1
ATOM 671 N N . LEU A 1 87 ? -3.039 -6.554 -17.735 1.00 90.56 87 LEU A N 1
ATOM 672 C CA . LEU A 1 87 ? -3.930 -5.699 -18.533 1.00 90.56 87 LEU A CA 1
ATOM 673 C C . LEU A 1 87 ? -3.299 -4.345 -18.887 1.00 90.56 87 LEU A C 1
ATOM 675 O O . LEU A 1 87 ? -3.894 -3.559 -19.627 1.00 90.56 87 LEU A O 1
ATOM 679 N N . ALA A 1 88 ? -2.144 -4.033 -18.304 1.00 90.38 88 ALA A N 1
ATOM 680 C CA . ALA A 1 88 ? -1.362 -2.854 -18.637 1.00 90.38 88 ALA A CA 1
ATOM 681 C C . ALA A 1 88 ? -0.395 -3.168 -19.787 1.00 90.38 88 ALA A C 1
ATOM 683 O O . ALA A 1 88 ? 0.148 -4.266 -19.864 1.00 90.38 88 ALA A O 1
ATOM 684 N N . GLU A 1 89 ? -0.182 -2.196 -20.674 1.00 91.12 89 GLU A N 1
ATOM 685 C CA . GLU A 1 89 ? 0.802 -2.326 -21.748 1.00 91.12 89 GLU A CA 1
ATOM 686 C C . GLU A 1 89 ? 2.216 -2.405 -21.142 1.00 91.12 89 GLU A C 1
ATOM 688 O O . GLU A 1 89 ? 2.575 -1.527 -20.345 1.00 91.12 89 GLU A O 1
ATOM 693 N N . PRO A 1 90 ? 3.013 -3.440 -21.475 1.00 92.19 90 PRO A N 1
ATOM 694 C CA . PRO A 1 90 ? 4.399 -3.522 -21.039 1.00 92.19 90 PRO A CA 1
ATOM 695 C C . PRO A 1 90 ? 5.202 -2.331 -21.556 1.00 92.19 90 PRO A C 1
ATOM 697 O O . PRO A 1 90 ? 5.058 -1.915 -22.708 1.00 92.19 90 PRO A O 1
ATOM 700 N N . ALA A 1 91 ? 6.079 -1.791 -20.717 1.00 89.62 91 ALA A N 1
ATOM 701 C CA . ALA A 1 91 ? 7.023 -0.787 -21.169 1.00 89.62 91 ALA A CA 1
ATOM 702 C C . ALA A 1 91 ? 8.023 -1.423 -22.155 1.00 89.62 91 ALA A C 1
ATOM 704 O O . ALA A 1 91 ? 8.445 -2.564 -21.949 1.00 89.62 91 ALA A O 1
ATOM 705 N N . PRO A 1 92 ? 8.444 -0.698 -23.207 1.00 86.75 92 PRO A N 1
ATOM 706 C CA . PRO A 1 92 ? 9.515 -1.164 -24.078 1.00 86.75 92 PRO A CA 1
ATOM 707 C C . PRO A 1 92 ? 10.782 -1.522 -23.288 1.00 86.75 92 PRO A C 1
ATOM 709 O O . PRO A 1 92 ? 11.126 -0.864 -22.304 1.00 86.75 92 PRO A O 1
ATOM 712 N N . ALA A 1 93 ? 11.504 -2.549 -23.739 1.00 84.31 93 ALA A N 1
ATOM 713 C CA . ALA A 1 93 ? 12.749 -2.967 -23.102 1.00 84.31 93 ALA A CA 1
ATOM 714 C C . ALA A 1 93 ? 13.766 -1.811 -23.035 1.00 84.31 93 ALA A C 1
ATOM 716 O O . ALA A 1 93 ? 13.937 -1.066 -24.000 1.00 84.31 93 ALA A O 1
ATOM 717 N N . GLY A 1 94 ? 14.448 -1.669 -21.894 1.00 83.69 94 GLY A N 1
ATOM 718 C CA . GLY A 1 94 ? 15.433 -0.607 -21.672 1.00 83.69 94 GLY A CA 1
ATOM 719 C C . GLY A 1 94 ? 14.839 0.749 -21.273 1.00 83.69 94 GLY A C 1
ATOM 720 O O . GLY A 1 94 ? 15.597 1.693 -21.048 1.00 83.69 94 GLY A O 1
ATOM 721 N N . ILE A 1 95 ? 13.512 0.867 -21.143 1.00 85.12 95 ILE A N 1
ATOM 722 C CA . ILE A 1 95 ? 12.884 2.088 -20.632 1.00 85.12 95 ILE A CA 1
ATOM 723 C C . ILE A 1 95 ? 13.186 2.263 -19.144 1.00 85.12 95 ILE A C 1
ATOM 725 O O . ILE A 1 95 ? 12.931 1.395 -18.309 1.00 85.12 95 ILE A O 1
ATOM 729 N N . PHE A 1 96 ? 13.703 3.442 -18.813 1.00 85.62 96 PHE A N 1
ATOM 730 C CA . PHE A 1 96 ? 13.926 3.867 -17.442 1.00 85.62 96 PHE A CA 1
ATOM 731 C C . PHE A 1 96 ? 12.625 4.389 -16.817 1.00 85.62 96 PHE A C 1
ATOM 733 O O . PHE A 1 96 ? 11.857 5.102 -17.463 1.00 85.62 96 PHE A O 1
ATOM 740 N N . HIS A 1 97 ? 12.374 4.067 -15.545 1.00 87.06 97 HIS A N 1
ATOM 741 C CA . HIS A 1 97 ? 11.087 4.348 -14.899 1.00 87.06 97 HIS A CA 1
ATOM 742 C C . HIS A 1 97 ? 10.771 5.852 -14.839 1.00 87.06 97 HIS A C 1
ATOM 744 O O . HIS A 1 97 ? 9.625 6.233 -15.051 1.00 87.06 97 HIS A O 1
ATOM 750 N N . LEU A 1 98 ? 11.765 6.733 -14.655 1.00 84.69 98 LEU A N 1
ATOM 751 C CA . LEU A 1 98 ? 11.523 8.188 -14.646 1.00 84.69 98 LEU A CA 1
ATOM 752 C C . LEU A 1 98 ? 11.171 8.764 -16.027 1.00 84.69 98 LEU A C 1
ATOM 754 O O . LEU A 1 98 ? 10.734 9.913 -16.113 1.00 84.69 98 LEU A O 1
ATOM 758 N N . SER A 1 99 ? 11.343 7.990 -17.103 1.00 82.31 99 SER A N 1
ATOM 759 C CA . SER A 1 99 ? 10.858 8.345 -18.441 1.00 82.31 99 SER A CA 1
ATOM 760 C C . SER A 1 99 ? 9.362 8.062 -18.621 1.00 82.31 99 SER A C 1
ATOM 762 O O . SER A 1 99 ? 8.777 8.515 -19.606 1.00 82.31 99 SER A O 1
ATOM 764 N N . LEU A 1 100 ? 8.736 7.327 -17.696 1.00 85.44 100 LEU A N 1
ATOM 765 C CA . LEU A 1 100 ? 7.304 7.054 -17.715 1.00 85.44 100 LEU A CA 1
ATOM 766 C C . LEU A 1 100 ? 6.501 8.224 -17.142 1.00 85.44 100 LEU A C 1
ATOM 768 O O . LEU A 1 100 ? 7.000 9.081 -16.407 1.00 85.44 100 LEU A O 1
ATOM 772 N N . ALA A 1 101 ? 5.212 8.243 -17.483 1.00 85.00 101 ALA A N 1
ATOM 773 C CA . ALA A 1 101 ? 4.280 9.159 -16.854 1.00 85.00 101 ALA A CA 1
ATOM 774 C C . ALA A 1 101 ? 4.195 8.870 -15.349 1.00 85.00 101 ALA A C 1
ATOM 776 O O . ALA A 1 101 ? 4.145 7.718 -14.908 1.00 85.00 101 ALA A O 1
ATOM 777 N N . LYS A 1 102 ? 4.153 9.951 -14.571 1.00 84.88 102 LYS A N 1
ATOM 778 C CA . LYS A 1 102 ? 3.840 9.909 -13.148 1.00 84.88 102 LYS A CA 1
ATOM 779 C C . LYS A 1 102 ? 2.454 9.289 -12.949 1.00 84.88 102 LYS A C 1
ATOM 781 O O . LYS A 1 102 ? 1.528 9.601 -13.699 1.00 84.88 102 LYS A O 1
ATOM 786 N N . GLN A 1 103 ? 2.314 8.462 -11.921 1.00 87.44 103 GLN A N 1
ATOM 787 C CA . GLN A 1 103 ? 1.036 7.899 -11.502 1.00 87.44 103 GLN A CA 1
ATOM 788 C C . GLN A 1 103 ? 0.686 8.432 -10.112 1.00 87.44 103 GLN A C 1
ATOM 790 O O . GLN A 1 103 ? 1.273 8.019 -9.117 1.00 87.44 103 GLN A O 1
ATOM 795 N N . GLU A 1 104 ? -0.279 9.354 -10.062 1.00 83.12 104 GLU A N 1
ATOM 796 C CA . GLU A 1 104 ? -0.719 10.038 -8.834 1.00 83.12 104 GLU A CA 1
ATOM 797 C C . GLU A 1 104 ? -1.029 9.088 -7.653 1.00 83.12 104 GLU A C 1
ATOM 799 O O . GLU A 1 104 ? -0.582 9.389 -6.545 1.00 83.12 104 GLU A O 1
ATOM 804 N N . PRO A 1 105 ? -1.665 7.905 -7.838 1.00 84.00 105 PRO A N 1
ATOM 805 C CA . PRO A 1 105 ? -1.890 6.952 -6.741 1.00 84.00 105 PRO A CA 1
ATOM 806 C C . PRO A 1 105 ? -0.635 6.537 -5.961 1.00 84.00 105 PRO A C 1
ATOM 808 O O . PRO A 1 105 ? -0.718 6.191 -4.784 1.00 84.00 105 PRO A O 1
ATOM 811 N N . LEU A 1 106 ? 0.538 6.570 -6.600 1.00 85.56 106 LEU A N 1
ATOM 812 C CA . LEU A 1 106 ? 1.805 6.133 -6.010 1.00 85.56 106 LEU A CA 1
ATOM 813 C C . LEU A 1 106 ? 2.584 7.247 -5.306 1.00 85.56 106 LEU A C 1
ATOM 815 O O . LEU A 1 106 ? 3.607 6.966 -4.683 1.00 85.56 106 LEU A O 1
ATOM 819 N N . GLU A 1 107 ? 2.129 8.497 -5.382 1.00 80.69 107 GLU A N 1
ATOM 820 C CA . GLU A 1 107 ? 2.756 9.594 -4.632 1.00 80.69 107 GLU A CA 1
ATOM 821 C C . GLU A 1 107 ? 2.558 9.482 -3.128 1.00 80.69 107 GLU A C 1
ATOM 823 O O . GLU A 1 107 ? 3.378 9.931 -2.325 1.00 80.69 107 GLU A O 1
ATOM 828 N N . HIS A 1 108 ? 1.417 8.921 -2.764 1.00 77.81 108 HIS A N 1
ATOM 829 C CA . HIS A 1 108 ? 0.910 8.955 -1.409 1.00 77.81 108 HIS A CA 1
ATOM 830 C C . HIS A 1 108 ? 1.090 7.624 -0.691 1.00 77.81 108 HIS A C 1
ATOM 832 O O . HIS A 1 108 ? 0.934 7.568 0.521 1.00 77.81 108 HIS A O 1
ATOM 838 N N . LEU A 1 109 ? 1.435 6.561 -1.418 1.00 74.75 109 LEU A N 1
ATOM 839 C CA . LEU A 1 109 ? 1.615 5.225 -0.873 1.00 74.75 109 LEU A CA 1
ATOM 840 C C . LEU A 1 109 ? 3.011 5.059 -0.271 1.00 74.75 109 LEU A C 1
ATOM 842 O O . LEU A 1 109 ? 4.016 5.137 -0.983 1.00 74.75 109 LEU A O 1
ATOM 846 N N . ASN A 1 110 ? 3.077 4.686 1.006 1.00 80.19 110 ASN A N 1
ATOM 847 C CA . ASN A 1 110 ? 4.275 4.032 1.513 1.00 80.19 110 ASN A CA 1
ATOM 848 C C . ASN A 1 110 ? 4.291 2.593 0.989 1.00 80.19 110 ASN A C 1
ATOM 850 O O . ASN A 1 110 ? 3.644 1.708 1.549 1.00 80.19 110 ASN A O 1
ATOM 854 N N . GLY A 1 111 ? 5.031 2.363 -0.098 1.00 75.19 111 GLY A N 1
ATOM 855 C CA . GLY A 1 111 ? 5.081 1.054 -0.746 1.00 75.19 111 GLY A CA 1
ATOM 856 C C . GLY A 1 111 ? 5.518 -0.076 0.192 1.00 75.19 111 GLY A C 1
ATOM 857 O O . GLY A 1 111 ? 5.091 -1.203 -0.017 1.00 75.19 111 GLY A O 1
ATOM 858 N N . LEU A 1 112 ? 6.316 0.201 1.235 1.00 79.69 112 LEU A N 1
ATOM 859 C CA . LEU A 1 112 ? 6.755 -0.820 2.197 1.00 79.69 112 LEU A CA 1
ATOM 860 C C . LEU A 1 112 ? 5.623 -1.324 3.084 1.00 79.69 112 LEU A C 1
ATOM 862 O O . LEU A 1 112 ? 5.734 -2.413 3.624 1.00 79.69 112 LEU A O 1
ATOM 866 N N . ALA A 1 113 ? 4.562 -0.539 3.249 1.00 83.75 113 ALA A N 1
ATOM 867 C CA . ALA A 1 113 ? 3.457 -0.884 4.127 1.00 83.75 113 ALA A CA 1
ATOM 868 C C . ALA A 1 113 ? 2.408 -1.769 3.448 1.00 83.75 113 ALA A C 1
ATOM 870 O O . ALA A 1 113 ? 1.470 -2.192 4.117 1.00 83.75 113 ALA A O 1
ATOM 871 N N . LEU A 1 114 ? 2.506 -2.015 2.133 1.00 86.69 114 LEU A N 1
ATOM 872 C CA . LEU A 1 114 ? 1.493 -2.767 1.387 1.00 86.69 114 LEU A CA 1
ATOM 873 C C . LEU A 1 114 ? 1.189 -4.155 1.998 1.00 86.69 114 LEU A C 1
ATOM 875 O O . LEU A 1 114 ? 0.004 -4.479 2.092 1.00 86.69 114 LEU A O 1
ATOM 879 N N . PRO A 1 115 ? 2.177 -4.953 2.460 1.00 89.12 115 PRO A N 1
ATOM 880 C CA . PRO A 1 115 ? 1.907 -6.254 3.078 1.00 89.12 115 PRO A CA 1
ATOM 881 C C . PRO A 1 115 ? 1.129 -6.161 4.402 1.00 89.12 115 PRO A C 1
ATOM 883 O O . PRO A 1 115 ? 0.298 -7.021 4.700 1.00 89.12 115 PRO A O 1
ATOM 886 N N . GLU A 1 116 ? 1.366 -5.126 5.210 1.00 88.00 116 GLU A N 1
ATOM 887 C CA . GLU A 1 116 ? 0.737 -4.946 6.525 1.00 88.00 116 GLU A CA 1
ATOM 888 C C . GLU A 1 116 ? -0.531 -4.086 6.482 1.00 88.00 116 GLU A C 1
ATOM 890 O O . GLU A 1 116 ? -1.359 -4.159 7.396 1.00 88.00 116 GLU A O 1
ATOM 895 N N . LEU A 1 117 ? -0.712 -3.280 5.435 1.00 88.75 117 LEU A N 1
ATOM 896 C CA . LEU A 1 117 ? -1.798 -2.313 5.303 1.00 88.75 117 LEU A CA 1
ATOM 897 C C . LEU A 1 117 ? -3.187 -2.943 5.513 1.00 88.75 117 LEU A C 1
ATOM 899 O O . LEU A 1 117 ? -3.937 -2.399 6.329 1.00 88.75 117 LEU A O 1
ATOM 903 N N . PRO A 1 118 ? -3.537 -4.099 4.908 1.00 92.75 118 PRO A N 1
ATOM 904 C CA . PRO A 1 118 ? -4.820 -4.758 5.159 1.00 92.75 118 PRO A CA 1
ATOM 905 C C . PRO A 1 118 ? -5.095 -5.016 6.646 1.00 92.75 118 PRO A C 1
ATOM 907 O O . PRO A 1 118 ? -6.206 -4.807 7.133 1.00 92.75 118 PRO A O 1
ATOM 910 N N . ALA A 1 119 ? -4.073 -5.437 7.395 1.00 90.69 119 ALA A N 1
ATOM 911 C CA . ALA A 1 119 ? -4.191 -5.714 8.821 1.00 90.69 119 ALA A CA 1
ATOM 912 C C . ALA A 1 119 ? -4.451 -4.448 9.635 1.00 90.69 119 ALA A C 1
ATOM 914 O O . ALA A 1 119 ? -5.263 -4.460 10.563 1.00 90.69 119 ALA A O 1
ATOM 915 N N . VAL A 1 120 ? -3.761 -3.359 9.293 1.00 88.38 120 VAL A N 1
ATOM 916 C CA . VAL A 1 120 ? -3.937 -2.079 9.979 1.00 88.38 120 VAL A CA 1
ATOM 917 C C . VAL A 1 120 ? -5.307 -1.481 9.673 1.00 88.38 120 VAL A C 1
ATOM 919 O O . VAL A 1 120 ? -5.981 -1.003 10.588 1.00 88.38 120 VAL A O 1
ATOM 922 N N . LEU A 1 121 ? -5.751 -1.559 8.416 1.00 92.00 121 LEU A N 1
ATOM 923 C CA . LEU A 1 121 ? -7.097 -1.157 8.010 1.00 92.00 121 LEU A CA 1
ATOM 924 C C . LEU A 1 121 ? -8.156 -1.915 8.808 1.00 92.00 121 LEU A C 1
ATOM 926 O O . LEU A 1 121 ? -9.021 -1.282 9.406 1.00 92.00 121 LEU A O 1
ATOM 930 N N . ALA A 1 122 ? -8.044 -3.244 8.886 1.00 93.50 122 ALA A N 1
ATOM 931 C CA . ALA A 1 122 ? -8.957 -4.082 9.657 1.00 93.50 122 ALA A CA 1
ATOM 932 C C . ALA A 1 122 ? -8.988 -3.676 11.140 1.00 93.50 122 ALA A C 1
ATOM 934 O O . ALA A 1 122 ? -10.055 -3.412 11.693 1.00 93.50 122 ALA A O 1
ATOM 935 N N . LEU A 1 123 ? -7.820 -3.536 11.776 1.00 89.31 123 LEU A N 1
ATOM 936 C CA . LEU A 1 123 ? -7.724 -3.130 13.181 1.00 89.31 123 LEU A CA 1
ATOM 937 C C . LEU A 1 123 ? -8.456 -1.807 13.449 1.00 89.31 123 LEU A C 1
ATOM 939 O O . LEU A 1 123 ? -9.194 -1.684 14.427 1.00 89.31 123 LEU A O 1
ATOM 943 N N . ARG A 1 124 ? -8.264 -0.813 12.580 1.00 88.88 124 ARG A N 1
ATOM 944 C CA . ARG A 1 124 ? -8.847 0.520 12.759 1.00 88.88 124 ARG A CA 1
ATOM 945 C C . ARG A 1 124 ? -10.320 0.576 12.377 1.00 88.88 124 ARG A C 1
ATOM 947 O O . ARG A 1 124 ? -11.090 1.210 13.092 1.00 88.88 124 ARG A O 1
ATOM 954 N N . ALA A 1 125 ? -10.723 -0.130 11.323 1.00 92.88 125 ALA A N 1
ATOM 955 C CA . ALA A 1 125 ? -12.121 -0.270 10.923 1.00 92.88 125 ALA A CA 1
ATOM 956 C C . ALA A 1 125 ? -12.969 -0.943 12.013 1.00 92.88 125 ALA A C 1
ATOM 958 O O . ALA A 1 125 ? -14.134 -0.596 12.176 1.00 92.88 125 ALA A O 1
ATOM 959 N N . ALA A 1 126 ? -12.387 -1.855 12.798 1.00 92.88 126 ALA A N 1
ATOM 960 C CA . ALA A 1 126 ? -13.075 -2.495 13.916 1.00 92.88 126 ALA A CA 1
ATOM 961 C C . ALA A 1 126 ? -13.009 -1.719 15.239 1.00 92.88 126 ALA A C 1
ATOM 963 O O . ALA A 1 126 ? -13.744 -2.060 16.154 1.00 92.88 126 ALA A O 1
ATOM 964 N N . SER A 1 127 ? -12.154 -0.710 15.400 1.00 88.88 127 SER A N 1
ATOM 965 C CA . SER A 1 127 ? -11.956 -0.071 16.708 1.00 88.88 127 SER A CA 1
ATOM 966 C C . SER A 1 127 ? -13.033 0.971 17.023 1.00 88.88 127 SER A C 1
ATOM 968 O O . SER A 1 127 ? -13.157 1.958 16.301 1.00 88.88 127 SER A O 1
ATOM 970 N N . GLU A 1 128 ? -13.744 0.836 18.149 1.00 87.44 128 GLU A N 1
ATOM 971 C CA . GLU A 1 128 ? -14.712 1.850 18.616 1.00 87.44 128 GLU A CA 1
ATOM 972 C C . GLU A 1 128 ? -14.073 3.237 18.845 1.00 87.44 128 GLU A C 1
ATOM 974 O O . GLU A 1 128 ? -14.734 4.264 18.704 1.00 87.44 128 GLU A O 1
ATOM 979 N N . ALA A 1 129 ? -12.764 3.291 19.122 1.00 82.31 129 ALA A N 1
ATOM 980 C CA . ALA A 1 129 ? -12.018 4.544 19.257 1.00 82.31 129 ALA A CA 1
ATOM 981 C C . ALA A 1 129 ? -11.916 5.328 17.929 1.00 82.31 129 ALA A C 1
ATOM 983 O O . ALA A 1 129 ? -11.689 6.546 17.934 1.00 82.31 129 ALA A O 1
ATOM 984 N N . THR A 1 130 ? -12.100 4.645 16.794 1.00 85.06 130 THR A N 1
ATOM 985 C CA . THR A 1 130 ? -12.168 5.254 15.464 1.00 85.06 130 THR A CA 1
ATOM 986 C C . THR A 1 130 ? -13.597 5.722 15.188 1.00 85.06 130 THR A C 1
ATOM 988 O O . THR A 1 130 ? -14.561 4.962 15.309 1.00 85.06 130 THR A O 1
ATOM 991 N N . VAL A 1 131 ? -13.738 6.994 14.801 1.00 85.81 131 VAL A N 1
ATOM 992 C CA . VAL A 1 131 ? -15.042 7.589 14.472 1.00 85.81 131 VAL A CA 1
ATOM 993 C C . VAL A 1 131 ? -15.716 6.837 13.319 1.00 85.81 131 VAL A C 1
ATOM 995 O O . VAL A 1 131 ? -15.041 6.350 12.415 1.00 85.81 131 VAL A O 1
ATOM 998 N N . GLU A 1 132 ? -17.048 6.752 13.350 1.00 89.62 132 GLU A N 1
ATOM 999 C CA . GLU A 1 132 ? -17.846 5.938 12.416 1.00 89.62 132 GLU A CA 1
ATOM 1000 C C . GLU A 1 132 ? -17.513 6.213 10.941 1.00 89.62 132 GLU A C 1
ATOM 1002 O O . GLU A 1 132 ? -17.259 5.276 10.192 1.00 89.62 132 GLU A O 1
ATOM 1007 N N . GLU A 1 133 ? -17.425 7.485 10.543 1.00 90.31 133 GLU A N 1
ATOM 1008 C CA . GLU A 1 133 ? -17.094 7.886 9.166 1.00 90.31 133 GLU A CA 1
ATOM 1009 C C . GLU A 1 133 ? -15.743 7.313 8.705 1.00 90.31 133 GLU A C 1
ATOM 1011 O O . GLU A 1 133 ? -15.617 6.785 7.601 1.00 90.31 133 GLU A O 1
ATOM 1016 N N . HIS A 1 134 ? -14.735 7.340 9.581 1.00 90.19 134 HIS A N 1
ATOM 1017 C CA . HIS A 1 134 ? -13.430 6.757 9.287 1.00 90.19 134 HIS A CA 1
ATOM 1018 C C . HIS A 1 134 ? -13.499 5.228 9.248 1.00 90.19 134 HIS A C 1
ATOM 1020 O O . HIS A 1 134 ? -12.885 4.629 8.371 1.00 90.19 134 HIS A O 1
ATOM 1026 N N . ARG A 1 135 ? -14.256 4.580 10.145 1.00 92.25 135 ARG A N 1
ATOM 1027 C CA . ARG A 1 135 ? -14.428 3.116 10.110 1.00 92.25 135 ARG A CA 1
ATOM 1028 C C . ARG A 1 135 ? -15.044 2.648 8.794 1.00 92.25 135 ARG A C 1
ATOM 1030 O O . ARG A 1 135 ? -14.533 1.704 8.200 1.00 92.25 135 ARG A O 1
ATOM 1037 N N . GLN A 1 136 ? -16.077 3.337 8.314 1.00 93.44 136 GLN A N 1
ATOM 1038 C CA . GLN A 1 136 ? -16.732 3.028 7.040 1.00 93.44 136 GLN A CA 1
ATOM 1039 C C . GLN A 1 136 ? -15.795 3.227 5.844 1.00 93.44 136 GLN A C 1
ATOM 1041 O O . GLN A 1 136 ? -15.740 2.372 4.958 1.00 93.44 136 GLN A O 1
ATOM 1046 N N . ALA A 1 137 ? -15.019 4.317 5.829 1.00 93.00 137 ALA A N 1
ATOM 1047 C CA . ALA A 1 137 ? -14.020 4.559 4.789 1.00 93.00 137 ALA A CA 1
ATOM 1048 C C . ALA A 1 137 ? -12.933 3.467 4.774 1.00 93.00 137 ALA A C 1
ATOM 1050 O O . ALA A 1 137 ? -12.585 2.952 3.712 1.00 93.00 137 ALA A O 1
ATOM 1051 N N . LEU A 1 138 ? -12.436 3.069 5.950 1.00 93.94 138 LEU A N 1
ATOM 1052 C CA . LEU A 1 138 ? -11.420 2.022 6.089 1.00 93.94 138 LEU A CA 1
ATOM 1053 C C . LEU A 1 138 ? -11.949 0.642 5.677 1.00 93.94 138 LEU A C 1
ATOM 1055 O O . LEU A 1 138 ? -11.243 -0.068 4.967 1.00 93.94 138 LEU A O 1
ATOM 1059 N N . ASP A 1 139 ? -13.175 0.269 6.068 1.00 95.69 139 ASP A N 1
ATOM 1060 C CA . ASP A 1 139 ? -13.798 -0.992 5.630 1.00 95.69 139 ASP A CA 1
ATOM 1061 C C . ASP A 1 139 ? -14.026 -1.019 4.113 1.00 95.69 139 ASP A C 1
ATOM 1063 O O . ASP A 1 139 ? -13.745 -2.020 3.453 1.00 95.69 139 ASP A O 1
ATOM 1067 N N . THR A 1 140 ? -14.480 0.101 3.546 1.00 95.06 140 THR A N 1
ATOM 1068 C CA . THR A 1 140 ? -14.684 0.233 2.100 1.00 95.06 140 THR A CA 1
ATOM 1069 C C . THR A 1 140 ? -13.361 0.046 1.358 1.00 95.06 140 THR A C 1
ATOM 1071 O O . THR A 1 140 ? -13.285 -0.766 0.438 1.00 95.06 140 THR A O 1
ATOM 1074 N N . PHE A 1 141 ? -12.294 0.725 1.789 1.00 94.12 141 PHE A N 1
ATOM 1075 C CA . PHE A 1 141 ? -10.977 0.601 1.164 1.00 94.12 141 PHE A CA 1
ATOM 1076 C C . PHE A 1 141 ? -10.349 -0.789 1.358 1.00 94.12 141 PHE A C 1
ATOM 1078 O O . PHE A 1 141 ? -9.765 -1.338 0.425 1.00 94.12 141 PHE A O 1
ATOM 1085 N N . LEU A 1 142 ? -10.527 -1.405 2.532 1.00 95.38 142 LEU A N 1
ATOM 1086 C CA . LEU A 1 142 ? -10.134 -2.795 2.777 1.00 95.38 142 LEU A CA 1
ATOM 1087 C C . LEU A 1 142 ? -10.854 -3.754 1.818 1.00 95.38 142 LEU A C 1
ATOM 1089 O O . LEU A 1 142 ? -10.246 -4.694 1.309 1.00 95.38 142 LEU A O 1
ATOM 1093 N N . GLY A 1 143 ? -12.131 -3.495 1.535 1.00 94.50 143 GLY A N 1
ATOM 1094 C CA . GLY A 1 143 ? -12.899 -4.232 0.540 1.00 94.50 143 GLY A CA 1
ATOM 1095 C C . GLY A 1 143 ? -12.378 -4.088 -0.886 1.00 94.50 143 GLY A C 1
ATOM 1096 O O . GLY A 1 143 ? -12.385 -5.071 -1.624 1.00 94.50 143 GLY A O 1
ATOM 1097 N N . GLU A 1 144 ? -11.901 -2.905 -1.270 1.00 93.88 144 GLU A N 1
ATOM 1098 C CA . GLU A 1 144 ? -11.275 -2.699 -2.581 1.00 93.88 144 GLU A CA 1
ATOM 1099 C C . GLU A 1 144 ? -9.944 -3.449 -2.695 1.00 93.88 144 GLU A C 1
ATOM 1101 O O . GLU A 1 144 ? -9.693 -4.097 -3.710 1.00 93.88 144 GLU A O 1
ATOM 1106 N N . LEU A 1 145 ? -9.114 -3.449 -1.646 1.00 93.88 145 LEU A N 1
ATOM 1107 C CA . LEU A 1 145 ? -7.898 -4.271 -1.622 1.00 93.88 145 LEU A CA 1
ATOM 1108 C C . LEU A 1 145 ? -8.227 -5.761 -1.784 1.00 93.88 145 LEU A C 1
ATOM 1110 O O . LEU A 1 145 ? -7.559 -6.450 -2.555 1.00 93.88 145 LEU A O 1
ATOM 1114 N N . ASP A 1 146 ? -9.264 -6.246 -1.100 1.00 94.38 146 ASP A N 1
ATOM 1115 C CA . ASP A 1 146 ? -9.686 -7.650 -1.152 1.00 94.38 146 ASP A CA 1
ATOM 1116 C C . ASP A 1 146 ? -10.192 -8.044 -2.543 1.00 94.38 146 ASP A C 1
ATOM 1118 O O . ASP A 1 146 ? -9.717 -9.008 -3.143 1.00 94.38 146 ASP A O 1
ATOM 1122 N N . ALA A 1 147 ? -11.075 -7.225 -3.122 1.00 92.31 147 ALA A N 1
ATOM 1123 C CA . ALA A 1 147 ? -11.605 -7.419 -4.473 1.00 92.31 147 ALA A CA 1
ATOM 1124 C C . ALA A 1 147 ? -10.505 -7.436 -5.551 1.00 92.31 147 ALA A C 1
ATOM 1126 O O . ALA A 1 147 ? -10.670 -8.024 -6.628 1.00 92.31 147 ALA A O 1
ATOM 1127 N N . HIS A 1 148 ? -9.375 -6.793 -5.262 1.00 92.44 148 HIS A N 1
ATOM 1128 C CA . HIS A 1 148 ? -8.221 -6.694 -6.140 1.00 92.44 148 HIS A CA 1
ATOM 1129 C C . HIS A 1 148 ? -7.085 -7.675 -5.812 1.00 92.44 148 HIS A C 1
ATOM 1131 O O . HIS A 1 148 ? -6.098 -7.691 -6.550 1.00 92.44 148 HIS A O 1
ATOM 1137 N N . GLY A 1 149 ? -7.240 -8.535 -4.798 1.00 91.19 149 GLY A N 1
ATOM 1138 C CA . GLY A 1 149 ? -6.253 -9.556 -4.425 1.00 91.19 149 GLY A CA 1
ATOM 1139 C C . GLY A 1 149 ? -5.002 -8.994 -3.743 1.00 91.19 149 GLY A C 1
ATOM 1140 O O . GLY A 1 149 ? -3.928 -9.576 -3.852 1.00 91.19 149 GLY A O 1
ATOM 1141 N N . LEU A 1 150 ? -5.124 -7.847 -3.072 1.00 91.75 150 LEU A N 1
ATOM 1142 C CA . LEU A 1 150 ? -4.026 -7.150 -2.389 1.00 91.75 150 LEU A CA 1
ATOM 1143 C C . LEU A 1 150 ? -4.021 -7.370 -0.868 1.00 91.75 150 LEU A C 1
ATOM 1145 O O . LEU A 1 150 ? -3.222 -6.768 -0.156 1.00 91.75 150 LEU A O 1
ATOM 1149 N N . THR A 1 151 ? -4.916 -8.215 -0.356 1.00 92.31 151 THR A N 1
ATOM 1150 C CA . THR A 1 151 ? -5.048 -8.541 1.074 1.00 92.31 151 THR A CA 1
ATOM 1151 C C . THR A 1 151 ? -4.184 -9.719 1.514 1.00 92.31 151 THR A C 1
ATOM 1153 O O . THR A 1 151 ? -3.889 -9.872 2.702 1.00 92.31 151 THR A O 1
ATOM 1156 N N . GLU A 1 152 ? -3.777 -10.541 0.549 1.00 89.38 152 GLU A N 1
ATOM 1157 C CA . GLU A 1 152 ? -3.036 -11.787 0.726 1.00 89.38 152 GLU A CA 1
ATOM 1158 C C . GLU A 1 152 ? -2.003 -11.903 -0.394 1.00 89.38 152 GLU A C 1
ATOM 1160 O O . GLU A 1 152 ? -2.170 -12.633 -1.370 1.00 89.38 152 GLU A O 1
ATOM 1165 N N . LEU A 1 153 ? -0.942 -11.107 -0.280 1.00 91.06 153 LEU A N 1
ATOM 1166 C CA . LEU A 1 153 ? 0.136 -11.120 -1.260 1.00 91.06 153 LEU A CA 1
ATOM 1167 C C . LEU A 1 153 ? 0.875 -12.463 -1.205 1.00 91.06 153 LEU A C 1
ATOM 1169 O O . LEU A 1 153 ? 1.287 -12.909 -0.136 1.00 91.06 153 LEU A O 1
ATOM 1173 N N . ASP A 1 154 ? 1.070 -13.095 -2.361 1.00 90.56 154 ASP A N 1
ATOM 1174 C CA . ASP A 1 154 ? 1.815 -14.350 -2.449 1.00 90.56 154 ASP A CA 1
ATOM 1175 C C . ASP A 1 154 ? 3.325 -14.082 -2.270 1.00 90.56 154 ASP A C 1
ATOM 1177 O O . ASP A 1 154 ? 3.925 -13.401 -3.113 1.00 90.56 154 ASP A O 1
ATOM 1181 N N . PRO A 1 155 ? 3.983 -14.617 -1.221 1.00 90.94 155 PRO A N 1
ATOM 1182 C CA . PRO A 1 155 ? 5.423 -14.457 -1.046 1.00 90.94 155 PRO A CA 1
ATOM 1183 C C . PRO A 1 155 ? 6.225 -15.091 -2.189 1.00 90.94 155 PRO A C 1
ATOM 1185 O O . PRO A 1 155 ? 7.385 -14.745 -2.363 1.00 90.94 155 PRO A O 1
ATOM 1188 N N . GLY A 1 156 ? 5.660 -15.997 -2.987 1.00 92.12 156 GLY A N 1
ATOM 1189 C CA . GLY A 1 156 ? 6.278 -16.532 -4.200 1.00 92.12 156 GLY A CA 1
ATOM 1190 C C . GLY A 1 156 ? 6.315 -15.545 -5.370 1.00 92.12 156 GLY A C 1
ATOM 1191 O O . GLY A 1 156 ? 7.167 -15.695 -6.241 1.00 92.12 156 GLY A O 1
ATOM 1192 N N . HIS A 1 157 ? 5.453 -14.524 -5.370 1.00 94.19 157 HIS A N 1
ATOM 1193 C CA . HIS A 1 157 ? 5.318 -13.561 -6.472 1.00 94.19 157 HIS A CA 1
ATOM 1194 C C . HIS A 1 157 ? 5.796 -12.154 -6.131 1.00 94.19 157 HIS A C 1
ATOM 1196 O O . HIS A 1 157 ? 5.892 -11.329 -7.032 1.00 94.19 157 HIS A O 1
ATOM 1202 N N . TRP A 1 158 ? 6.110 -11.865 -4.867 1.00 94.44 158 TRP A N 1
ATOM 1203 C CA . TRP A 1 158 ? 6.506 -10.528 -4.430 1.00 94.44 158 TRP A CA 1
ATOM 1204 C C . TRP A 1 158 ? 7.906 -10.484 -3.815 1.00 94.44 158 TRP A C 1
ATOM 1206 O O . TRP A 1 158 ? 8.261 -11.280 -2.937 1.00 94.44 158 TRP A O 1
ATOM 1216 N N . ARG A 1 159 ? 8.693 -9.490 -4.229 1.00 93.50 159 ARG A N 1
ATOM 1217 C CA . ARG A 1 159 ? 10.022 -9.184 -3.687 1.00 93.50 159 ARG A CA 1
ATOM 1218 C C . ARG A 1 159 ? 10.210 -7.705 -3.452 1.00 93.50 159 ARG A C 1
ATOM 1220 O O . ARG A 1 159 ? 9.646 -6.866 -4.147 1.00 93.50 159 ARG A O 1
ATOM 1227 N N . ARG A 1 160 ? 11.050 -7.393 -2.477 1.00 92.19 160 ARG A N 1
ATOM 1228 C CA . ARG A 1 160 ? 11.641 -6.076 -2.329 1.00 92.19 160 ARG A CA 1
ATOM 1229 C C . ARG A 1 160 ? 12.965 -6.129 -3.063 1.00 92.19 160 ARG A C 1
ATOM 1231 O O . ARG A 1 160 ? 13.786 -6.993 -2.773 1.00 92.19 160 ARG A O 1
ATOM 1238 N N . VAL A 1 161 ? 13.165 -5.225 -4.007 1.00 91.94 161 VAL A N 1
ATOM 1239 C CA . VAL A 1 161 ? 14.396 -5.179 -4.795 1.00 91.94 161 VAL A CA 1
ATOM 1240 C C . VAL A 1 161 ? 15.085 -3.840 -4.646 1.00 91.94 161 VAL A C 1
ATOM 1242 O O . VAL A 1 161 ? 14.452 -2.785 -4.554 1.00 91.94 161 VAL A O 1
ATOM 1245 N N . HIS A 1 16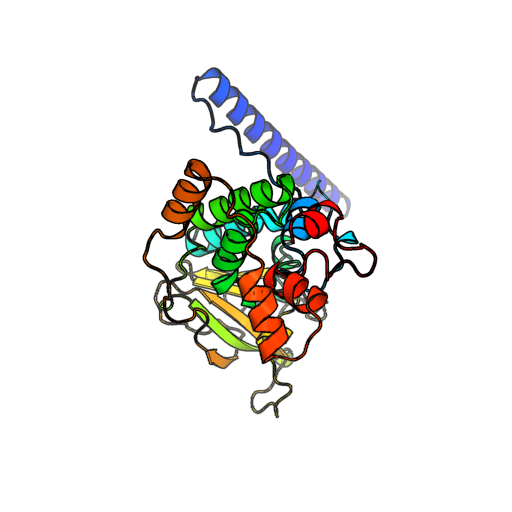2 ? 16.404 -3.911 -4.650 1.00 90.81 162 HIS A N 1
ATOM 1246 C CA . HIS A 1 162 ? 17.307 -2.786 -4.715 1.00 90.81 162 HIS A CA 1
ATOM 1247 C C . HIS A 1 162 ? 18.033 -2.861 -6.057 1.00 90.81 162 HIS A C 1
ATOM 1249 O O . HIS A 1 162 ? 18.723 -3.835 -6.362 1.00 90.81 162 HIS A O 1
ATOM 1255 N N . LEU A 1 163 ? 17.841 -1.833 -6.873 1.00 91.31 163 LEU A N 1
ATOM 1256 C CA . LEU A 1 163 ? 18.293 -1.753 -8.252 1.00 91.31 163 LEU A CA 1
ATOM 1257 C C . LEU A 1 163 ? 19.238 -0.565 -8.421 1.00 91.31 163 LEU A C 1
ATOM 1259 O O . LEU A 1 163 ? 18.973 0.514 -7.901 1.00 91.31 163 LEU A O 1
ATOM 1263 N N . ALA A 1 164 ? 20.310 -0.737 -9.183 1.00 89.44 164 ALA A N 1
ATOM 1264 C CA . ALA A 1 164 ? 21.185 0.342 -9.615 1.00 89.44 164 ALA A CA 1
ATOM 1265 C C . ALA A 1 164 ? 20.930 0.668 -11.089 1.00 89.44 164 ALA A C 1
ATOM 1267 O O . ALA A 1 164 ? 20.687 -0.212 -11.911 1.00 89.44 164 ALA A O 1
ATOM 1268 N N . PHE A 1 165 ? 21.002 1.945 -11.432 1.00 87.06 165 PHE A N 1
ATOM 1269 C CA . PHE A 1 165 ? 20.896 2.452 -12.791 1.00 87.06 165 PHE A CA 1
ATOM 1270 C C . PHE A 1 165 ? 22.065 3.393 -13.052 1.00 87.06 165 PHE A C 1
ATOM 1272 O O . PHE A 1 165 ? 22.220 4.381 -12.333 1.00 87.06 165 PHE A O 1
ATOM 1279 N N . ASP A 1 166 ? 22.886 3.105 -14.061 1.00 84.62 166 ASP A N 1
ATOM 1280 C CA . ASP A 1 166 ? 23.989 3.983 -14.455 1.00 84.62 166 ASP A CA 1
ATOM 1281 C C . ASP A 1 166 ? 23.492 5.005 -15.494 1.00 84.62 166 ASP A C 1
ATOM 1283 O O . ASP A 1 166 ? 23.252 4.624 -16.644 1.00 84.62 166 ASP A O 1
ATOM 1287 N N . PRO A 1 167 ? 23.338 6.298 -15.138 1.00 74.75 167 PRO A N 1
ATOM 1288 C CA . PRO A 1 167 ? 22.851 7.309 -16.074 1.00 74.75 167 PRO A CA 1
ATOM 1289 C C . PRO A 1 167 ? 23.768 7.485 -17.288 1.00 74.75 167 PRO A C 1
ATOM 1291 O O . PRO A 1 167 ? 23.291 7.887 -18.345 1.00 74.75 167 PRO A O 1
ATOM 1294 N N . ASP A 1 168 ? 25.057 7.149 -17.157 1.00 74.69 168 ASP A N 1
ATOM 1295 C CA . ASP A 1 168 ? 26.034 7.236 -18.247 1.00 74.69 168 ASP A CA 1
ATOM 1296 C C . ASP A 1 168 ? 25.772 6.194 -19.350 1.00 74.69 168 ASP A C 1
ATOM 1298 O O . ASP A 1 168 ? 26.307 6.307 -20.450 1.00 74.69 168 ASP A O 1
ATOM 1302 N N . THR A 1 169 ? 24.962 5.169 -19.062 1.00 68.56 169 THR A N 1
ATOM 1303 C CA . THR A 1 169 ? 24.606 4.091 -20.003 1.00 68.56 169 THR A CA 1
ATOM 1304 C C . THR A 1 169 ? 23.270 4.322 -20.713 1.00 68.56 169 THR A C 1
ATOM 1306 O O . THR A 1 169 ? 22.812 3.462 -21.465 1.00 68.56 169 THR A O 1
ATOM 1309 N N . PHE A 1 170 ? 22.624 5.468 -20.476 1.00 68.00 170 PHE A N 1
ATOM 1310 C CA . PHE A 1 170 ? 21.270 5.740 -20.944 1.00 68.00 170 PHE A CA 1
ATOM 1311 C C . PHE A 1 170 ? 21.228 6.696 -22.144 1.00 68.00 170 PHE A C 1
ATOM 1313 O O . PHE A 1 170 ? 21.324 7.912 -21.994 1.00 68.00 170 PHE A O 1
ATOM 1320 N N . ASP A 1 171 ? 20.963 6.142 -23.329 1.00 57.62 171 ASP A N 1
ATOM 1321 C CA . ASP A 1 171 ? 20.764 6.881 -24.588 1.00 57.62 171 ASP A CA 1
ATOM 1322 C C . ASP A 1 171 ? 19.287 7.303 -24.804 1.00 57.62 171 ASP A C 1
ATOM 1324 O O . ASP A 1 171 ? 18.706 7.102 -25.874 1.00 57.62 171 ASP A O 1
ATOM 1328 N N . GLY A 1 172 ? 18.629 7.853 -23.776 1.00 59.62 172 GLY A N 1
ATOM 1329 C CA . GLY A 1 172 ? 17.237 8.334 -23.853 1.00 59.62 172 GLY A CA 1
ATOM 1330 C C . GLY A 1 172 ? 17.100 9.862 -23.985 1.00 59.62 172 GLY A C 1
ATOM 1331 O O . GLY A 1 172 ? 18.085 10.586 -23.846 1.00 59.62 172 GLY A O 1
ATOM 1332 N N . PRO A 1 173 ? 15.886 10.395 -24.260 1.00 52.44 173 PRO A N 1
ATOM 1333 C CA . PRO A 1 173 ? 15.656 11.838 -24.376 1.00 52.44 173 PRO A CA 1
ATOM 1334 C C . PRO A 1 173 ? 16.114 12.554 -23.095 1.00 52.44 173 PRO A C 1
ATOM 1336 O O . PRO A 1 173 ? 15.635 12.263 -22.001 1.00 52.44 173 PRO A O 1
ATOM 1339 N N . GLY A 1 174 ? 17.103 13.435 -23.265 1.00 51.25 174 GLY A N 1
ATOM 1340 C CA . GLY A 1 174 ? 18.101 13.819 -22.263 1.00 51.25 174 GLY A CA 1
ATOM 1341 C C . GLY A 1 174 ? 17.650 14.697 -21.098 1.00 51.25 174 GLY A C 1
ATOM 1342 O O . GLY A 1 174 ? 18.242 15.745 -20.879 1.00 51.25 174 GLY A O 1
ATOM 1343 N N . ASP A 1 175 ? 16.684 14.245 -20.305 1.00 52.16 175 ASP A N 1
ATOM 1344 C CA . ASP A 1 175 ? 16.444 14.796 -18.969 1.00 52.16 175 ASP A CA 1
ATOM 1345 C C . ASP A 1 175 ? 16.091 13.672 -17.981 1.00 52.16 175 ASP A C 1
ATOM 1347 O O . ASP A 1 175 ? 14.957 13.493 -17.545 1.00 52.16 175 ASP A O 1
ATOM 1351 N N . THR A 1 176 ? 17.097 12.885 -17.584 1.00 55.44 176 THR A N 1
ATOM 1352 C CA . THR A 1 176 ? 17.010 11.952 -16.438 1.00 55.44 176 THR A CA 1
ATOM 1353 C C . THR A 1 176 ? 17.048 12.679 -15.083 1.00 55.44 176 THR A C 1
ATOM 1355 O O . THR A 1 176 ? 17.213 12.057 -14.028 1.00 55.44 176 THR A O 1
ATOM 1358 N N . TYR A 1 177 ? 16.953 14.010 -15.102 1.00 49.41 177 TYR A N 1
ATOM 1359 C CA . TYR A 1 177 ? 16.979 14.886 -13.940 1.00 49.41 177 TYR A CA 1
ATOM 1360 C C . TYR A 1 177 ? 15.558 15.355 -13.633 1.00 49.41 177 TYR A C 1
ATOM 1362 O O . TYR A 1 177 ? 15.106 16.409 -14.064 1.00 49.41 177 TYR A O 1
ATOM 1370 N N . GLY A 1 178 ? 14.836 14.541 -12.873 1.00 53.56 178 GLY A N 1
ATOM 1371 C CA . GLY A 1 178 ? 13.530 14.888 -12.335 1.00 53.56 178 GLY A CA 1
ATOM 1372 C C . GLY A 1 178 ? 13.436 14.485 -10.873 1.00 53.56 178 GLY A C 1
ATOM 1373 O O . GLY A 1 178 ? 14.143 13.582 -10.426 1.00 53.56 178 GLY A O 1
ATOM 1374 N N . TYR A 1 179 ? 12.565 15.183 -10.145 1.00 55.44 179 TYR A N 1
ATOM 1375 C CA . TYR A 1 179 ? 12.099 14.797 -8.816 1.00 55.44 179 TYR A CA 1
ATOM 1376 C C . TYR A 1 179 ? 11.637 13.335 -8.793 1.00 55.44 179 TYR A C 1
ATOM 1378 O O . TYR A 1 179 ? 11.353 12.745 -9.839 1.00 55.44 179 TYR A O 1
ATOM 1386 N N . THR A 1 180 ? 11.555 12.776 -7.589 1.00 66.56 180 THR A N 1
ATOM 1387 C CA . THR A 1 180 ? 10.843 11.527 -7.327 1.00 66.56 180 THR A CA 1
ATOM 1388 C C . THR A 1 180 ? 9.503 11.526 -8.073 1.00 66.56 180 THR A C 1
ATOM 1390 O O . THR A 1 180 ? 8.825 12.556 -8.155 1.00 66.56 180 THR A O 1
ATOM 1393 N N . ARG A 1 181 ? 9.188 10.410 -8.738 1.00 76.69 181 ARG A N 1
ATOM 1394 C CA . ARG A 1 181 ? 7.898 10.200 -9.401 1.00 76.69 181 ARG A CA 1
ATOM 1395 C C . ARG A 1 181 ? 7.459 8.769 -9.165 1.00 76.69 181 ARG A C 1
ATOM 1397 O O . ARG A 1 181 ? 8.040 7.851 -9.742 1.00 76.69 181 ARG A O 1
ATOM 1404 N N . GLY A 1 182 ? 6.407 8.608 -8.368 1.00 86.31 182 GLY A N 1
ATOM 1405 C CA . GLY A 1 182 ? 5.711 7.335 -8.224 1.00 86.31 182 GLY A CA 1
ATOM 1406 C C . GLY A 1 182 ? 5.272 6.777 -9.586 1.00 86.31 182 GLY A C 1
ATOM 1407 O O . GLY A 1 182 ? 4.585 7.470 -10.346 1.00 86.31 182 GLY A O 1
ATOM 1408 N N . THR A 1 183 ? 5.682 5.553 -9.924 1.00 90.50 183 THR A N 1
ATOM 1409 C CA . THR A 1 183 ? 5.313 4.898 -11.191 1.00 90.50 183 THR A CA 1
ATOM 1410 C C . THR A 1 183 ? 5.375 3.368 -11.117 1.00 90.50 183 THR A C 1
ATOM 1412 O O . THR A 1 183 ? 6.136 2.795 -10.332 1.00 90.50 183 THR A O 1
ATOM 1415 N N . VAL A 1 184 ? 4.584 2.704 -11.963 1.00 93.88 184 VAL A N 1
ATOM 1416 C CA . VAL A 1 184 ? 4.657 1.267 -12.246 1.00 93.88 184 VAL A CA 1
ATOM 1417 C C . VAL A 1 184 ? 5.352 1.042 -13.586 1.00 93.88 184 VAL A C 1
ATOM 1419 O O . VAL A 1 184 ? 4.849 1.438 -14.641 1.00 93.88 184 VAL A O 1
ATOM 1422 N N . LEU A 1 185 ? 6.474 0.328 -13.556 1.00 94.69 185 LEU A N 1
ATOM 1423 C CA . LEU A 1 185 ? 7.119 -0.210 -14.748 1.00 94.69 185 LEU A CA 1
ATOM 1424 C C . LEU A 1 185 ? 6.527 -1.593 -15.045 1.00 94.69 185 LEU A C 1
ATOM 1426 O O . LEU A 1 185 ? 6.933 -2.587 -14.445 1.00 94.69 185 LEU A O 1
ATOM 1430 N N . ASN A 1 186 ? 5.550 -1.641 -15.951 1.00 96.12 186 ASN A N 1
ATOM 1431 C CA . ASN A 1 186 ? 4.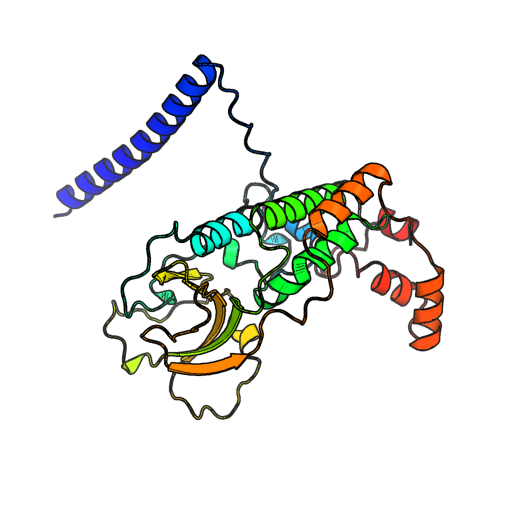941 -2.893 -16.402 1.00 96.12 186 ASN A CA 1
ATOM 1432 C C . ASN A 1 186 ? 5.907 -3.673 -17.296 1.00 96.12 186 ASN A C 1
ATOM 1434 O O . ASN A 1 186 ? 6.496 -3.103 -18.215 1.00 96.12 186 ASN A O 1
ATOM 1438 N N . LEU A 1 187 ? 6.026 -4.970 -17.047 1.00 95.25 187 LEU A N 1
ATOM 1439 C CA . LEU A 1 187 ? 6.829 -5.920 -17.808 1.00 95.25 187 LEU A CA 1
ATOM 1440 C C . LEU A 1 187 ? 5.902 -6.952 -18.470 1.00 95.25 187 LEU A C 1
ATOM 1442 O O . LEU A 1 187 ? 4.675 -6.913 -18.334 1.00 95.25 187 LEU A O 1
ATOM 1446 N N . GLU A 1 188 ? 6.483 -7.878 -19.225 1.00 91.62 188 GLU A N 1
ATOM 1447 C CA . GLU A 1 188 ? 5.718 -8.948 -19.859 1.00 91.62 188 GLU A CA 1
ATOM 1448 C C . GLU A 1 188 ? 5.135 -9.934 -18.832 1.00 91.62 188 GLU A C 1
ATOM 1450 O O . GLU A 1 188 ? 5.641 -10.100 -17.723 1.00 91.62 188 GLU A O 1
ATOM 1455 N N . GLY A 1 189 ? 4.045 -10.609 -19.206 1.00 89.19 189 GLY A N 1
ATOM 1456 C CA . GLY A 1 189 ? 3.486 -11.706 -18.410 1.00 89.19 189 GLY A CA 1
ATOM 1457 C C . GLY A 1 189 ? 2.862 -11.304 -17.068 1.00 89.19 189 GLY A C 1
ATOM 1458 O O . GLY A 1 189 ? 2.653 -12.178 -16.235 1.00 89.19 189 GLY A O 1
ATOM 1459 N N . GLY A 1 190 ? 2.556 -10.020 -16.846 1.00 92.38 190 GLY A N 1
ATOM 1460 C CA . GLY A 1 190 ? 1.993 -9.524 -15.579 1.00 92.38 190 GLY A CA 1
ATOM 1461 C C . GLY A 1 190 ? 3.041 -9.250 -14.496 1.00 92.38 190 GLY A C 1
ATOM 1462 O O . GLY A 1 190 ? 2.684 -8.953 -13.353 1.00 92.38 190 GLY A O 1
ATOM 1463 N N . ALA A 1 191 ? 4.327 -9.333 -14.842 1.00 96.44 191 ALA A N 1
ATOM 1464 C CA . ALA A 1 191 ? 5.402 -8.853 -13.991 1.00 96.44 191 ALA A CA 1
ATOM 1465 C C . ALA A 1 191 ? 5.455 -7.313 -14.015 1.00 96.44 191 ALA A C 1
ATOM 1467 O O . ALA A 1 191 ? 5.152 -6.691 -15.034 1.00 96.44 191 ALA A O 1
ATOM 1468 N N . PHE A 1 192 ? 5.807 -6.672 -12.902 1.00 96.69 192 PHE A N 1
ATOM 1469 C CA . PHE A 1 192 ? 5.980 -5.217 -12.835 1.00 96.69 192 PHE A CA 1
ATOM 1470 C C . PHE A 1 192 ? 6.774 -4.776 -11.606 1.00 96.69 192 PHE A C 1
ATOM 1472 O O . PHE A 1 192 ? 6.763 -5.432 -10.565 1.00 96.69 192 PHE A O 1
ATOM 1479 N N . LEU A 1 193 ? 7.408 -3.609 -11.710 1.00 95.19 193 LEU A N 1
ATOM 1480 C CA . LEU A 1 193 ? 8.080 -2.932 -10.601 1.00 95.19 193 LEU A CA 1
ATOM 1481 C C . LEU A 1 193 ? 7.282 -1.701 -10.168 1.00 95.19 193 LEU A C 1
ATOM 1483 O O . LEU A 1 193 ? 6.951 -0.855 -10.999 1.00 95.19 193 LEU A O 1
ATOM 1487 N N . VAL A 1 194 ? 7.016 -1.578 -8.870 1.00 93.81 194 VAL A N 1
ATOM 1488 C CA . VAL A 1 194 ? 6.440 -0.378 -8.252 1.00 93.81 194 VAL A CA 1
ATOM 1489 C C . VAL A 1 194 ? 7.567 0.451 -7.657 1.00 93.81 194 VAL A C 1
ATOM 1491 O O . VAL A 1 194 ? 8.187 0.042 -6.674 1.00 93.81 194 VAL A O 1
ATOM 1494 N N . PHE A 1 195 ? 7.798 1.627 -8.231 1.00 90.56 195 PHE A N 1
ATOM 1495 C CA . PHE A 1 195 ? 8.694 2.641 -7.685 1.00 90.56 195 PHE A CA 1
ATOM 1496 C C . PHE A 1 195 ? 7.836 3.701 -6.986 1.00 90.56 195 PHE A C 1
ATOM 1498 O O . PHE A 1 195 ? 7.199 4.495 -7.680 1.00 90.56 195 PHE A O 1
ATOM 1505 N N . PRO A 1 196 ? 7.750 3.716 -5.646 1.00 82.06 196 PRO A N 1
ATOM 1506 C CA . PRO A 1 196 ? 7.036 4.773 -4.937 1.00 82.06 196 PRO A CA 1
ATOM 1507 C C . PRO A 1 196 ? 7.834 6.080 -4.971 1.00 82.06 196 PRO A C 1
ATOM 1509 O O . PRO A 1 196 ? 9.038 6.084 -5.234 1.00 82.06 196 PRO A O 1
ATOM 1512 N N . ASP A 1 197 ? 7.169 7.197 -4.676 1.00 76.25 197 ASP A N 1
ATOM 1513 C CA . ASP A 1 197 ? 7.818 8.513 -4.665 1.00 76.25 197 ASP A CA 1
ATOM 1514 C C . ASP A 1 197 ? 8.995 8.553 -3.672 1.00 76.25 197 ASP A C 1
ATOM 1516 O O . ASP A 1 197 ? 10.112 8.931 -4.018 1.00 76.25 197 ASP A O 1
ATOM 1520 N N . ASP A 1 198 ? 8.805 7.979 -2.486 1.00 73.50 198 ASP A N 1
ATOM 1521 C CA . ASP A 1 198 ? 9.847 7.846 -1.468 1.00 73.50 198 ASP A CA 1
ATOM 1522 C C . ASP A 1 198 ? 10.661 6.548 -1.615 1.00 73.50 198 ASP A C 1
ATOM 1524 O O . ASP A 1 198 ? 10.967 5.869 -0.631 1.00 73.50 198 ASP A O 1
ATOM 1528 N N . TRP A 1 199 ? 11.035 6.173 -2.844 1.00 71.38 199 TRP A N 1
ATOM 1529 C CA . TRP A 1 199 ? 11.801 4.948 -3.130 1.00 71.38 199 TRP A CA 1
ATOM 1530 C C . TRP A 1 199 ? 13.054 4.797 -2.258 1.00 71.38 199 TRP A C 1
ATOM 1532 O O . TRP A 1 199 ? 13.475 3.682 -1.980 1.00 71.38 199 TRP A O 1
ATOM 1542 N N . TYR A 1 200 ? 13.664 5.888 -1.788 1.00 69.56 200 TYR A N 1
ATOM 1543 C CA . TYR A 1 200 ? 14.854 5.841 -0.933 1.00 69.56 200 TYR A CA 1
ATOM 1544 C C . TYR A 1 200 ? 14.572 5.179 0.429 1.00 69.56 200 TYR A C 1
ATOM 1546 O O . TYR A 1 200 ? 15.472 4.585 1.030 1.00 69.56 200 TYR A O 1
ATOM 1554 N N . GLN A 1 201 ? 13.320 5.204 0.903 1.00 67.31 201 GLN A N 1
ATOM 1555 C CA . GLN A 1 201 ? 12.900 4.479 2.107 1.00 67.31 201 GLN A CA 1
ATOM 1556 C C . GLN A 1 201 ? 13.023 2.962 1.930 1.00 67.31 201 GLN A C 1
ATOM 1558 O O . GLN A 1 201 ? 13.335 2.258 2.890 1.00 67.31 201 GLN A O 1
ATOM 1563 N N . PHE A 1 202 ? 12.874 2.457 0.700 1.00 68.00 202 PHE A N 1
ATOM 1564 C CA . PHE A 1 202 ? 13.082 1.045 0.372 1.00 68.00 202 PHE A CA 1
ATOM 1565 C C . PHE A 1 202 ? 14.545 0.621 0.418 1.00 68.00 202 PHE A C 1
ATOM 1567 O O . PHE A 1 202 ? 14.813 -0.571 0.297 1.00 68.00 202 PHE A O 1
ATOM 1574 N N . VAL A 1 203 ? 15.495 1.539 0.577 1.00 66.88 203 VAL A N 1
ATOM 1575 C CA . VAL A 1 203 ? 16.910 1.217 0.378 1.00 66.88 203 VAL A CA 1
ATOM 1576 C C . VAL A 1 203 ? 17.727 1.306 1.660 1.00 66.88 203 VAL A C 1
ATOM 1578 O O . VAL A 1 203 ? 18.758 0.658 1.710 1.00 66.88 203 VAL A O 1
ATOM 1581 N N . ARG A 1 204 ? 17.250 2.028 2.697 1.00 58.19 204 ARG A N 1
ATOM 1582 C CA . ARG A 1 204 ? 17.792 2.204 4.080 1.00 58.19 204 ARG A CA 1
ATOM 1583 C C . ARG A 1 204 ? 19.324 2.278 4.274 1.00 58.19 204 ARG A C 1
ATOM 1585 O O . ARG A 1 204 ? 19.769 2.399 5.411 1.00 58.19 204 ARG A O 1
ATOM 1592 N N . GLU A 1 205 ? 20.127 2.313 3.220 1.00 53.12 205 GLU A N 1
ATOM 1593 C CA . GLU A 1 205 ? 21.580 2.274 3.265 1.00 53.12 205 GLU A CA 1
ATOM 1594 C C . GLU A 1 205 ? 22.163 3.263 2.256 1.00 53.12 205 GLU A C 1
ATOM 1596 O O . GLU A 1 205 ? 22.109 3.074 1.046 1.00 53.12 205 GLU A O 1
ATOM 1601 N N . TYR A 1 206 ? 22.825 4.291 2.786 1.00 52.69 206 TYR A N 1
ATOM 1602 C CA . TYR A 1 206 ? 23.927 4.972 2.102 1.00 52.69 206 TYR A CA 1
ATOM 1603 C C . TYR A 1 206 ? 25.228 4.162 2.304 1.00 52.69 206 TYR A C 1
ATOM 1605 O O . TYR A 1 206 ? 26.262 4.723 2.668 1.00 52.69 206 TYR A O 1
ATOM 1613 N N . GLY A 1 207 ? 25.164 2.829 2.188 1.00 49.47 207 GLY A N 1
ATOM 1614 C CA . GLY A 1 207 ? 26.319 1.938 2.349 1.00 49.47 207 GLY A CA 1
ATOM 1615 C C . GLY A 1 207 ? 27.370 2.181 1.257 1.00 49.47 207 GLY A C 1
ATOM 1616 O O . GLY A 1 207 ? 27.057 2.825 0.258 1.00 49.47 207 GLY A O 1
ATOM 1617 N N . PRO A 1 208 ? 28.630 1.737 1.410 1.00 47.97 208 PRO A N 1
ATOM 1618 C CA . PRO A 1 208 ? 29.652 1.927 0.379 1.00 47.97 208 PRO A CA 1
ATOM 1619 C C . PRO A 1 208 ? 29.175 1.301 -0.941 1.00 47.97 208 PRO A C 1
ATOM 1621 O O . PRO A 1 208 ? 28.899 0.108 -1.002 1.00 47.97 208 PRO A O 1
ATOM 1624 N N . HIS A 1 209 ? 29.005 2.129 -1.975 1.00 57.59 209 HIS A N 1
ATOM 1625 C CA . HIS A 1 209 ? 28.356 1.740 -3.228 1.00 57.59 209 HIS A CA 1
ATOM 1626 C C . HIS A 1 209 ? 29.324 0.875 -4.053 1.00 57.59 209 HIS A C 1
ATOM 1628 O O . HIS A 1 209 ? 30.076 1.391 -4.878 1.00 57.59 209 HIS A O 1
ATOM 1634 N N . GLU A 1 210 ? 29.352 -0.438 -3.801 1.00 69.31 210 GLU A N 1
ATOM 1635 C CA . GLU A 1 210 ? 30.132 -1.388 -4.612 1.00 69.31 210 GLU A CA 1
ATOM 1636 C C . GLU A 1 210 ? 29.626 -1.435 -6.064 1.00 69.31 210 GLU A C 1
ATOM 1638 O O . GLU A 1 210 ? 30.405 -1.636 -6.995 1.00 69.31 210 GLU A O 1
ATOM 1643 N N . VAL A 1 211 ? 28.327 -1.185 -6.263 1.00 77.56 211 VAL A N 1
ATOM 1644 C CA . VAL A 1 211 ? 27.685 -1.097 -7.578 1.00 77.56 211 VAL A CA 1
ATOM 1645 C C . VAL A 1 211 ? 27.565 0.371 -7.986 1.00 77.56 211 VAL A C 1
ATOM 1647 O O . VAL A 1 211 ? 27.003 1.183 -7.258 1.00 77.56 211 VAL A O 1
ATOM 1650 N N . LYS A 1 212 ? 28.106 0.726 -9.157 1.00 81.00 212 LYS A N 1
ATOM 1651 C CA . LYS A 1 212 ? 28.037 2.090 -9.704 1.00 81.00 212 LYS A CA 1
ATOM 1652 C C . LYS A 1 212 ? 26.602 2.426 -10.132 1.00 81.00 212 LYS A C 1
ATOM 1654 O O . LYS A 1 212 ? 25.938 1.613 -10.768 1.00 81.00 212 LYS A O 1
ATOM 1659 N N . GLY A 1 213 ? 26.176 3.662 -9.879 1.00 81.69 213 GLY A N 1
ATOM 1660 C CA . GLY A 1 213 ? 24.952 4.236 -10.440 1.00 81.69 213 GLY A CA 1
ATOM 1661 C C . GLY A 1 213 ? 24.081 4.926 -9.396 1.00 81.69 213 GLY A C 1
ATOM 1662 O O . GLY A 1 213 ? 24.467 5.093 -8.241 1.00 81.69 213 GLY A O 1
ATOM 1663 N N . LYS A 1 214 ? 22.890 5.352 -9.820 1.00 84.19 214 LYS A N 1
ATOM 1664 C CA . LYS A 1 214 ? 21.806 5.748 -8.920 1.00 84.19 214 LYS A CA 1
ATOM 1665 C C . LYS A 1 214 ? 21.078 4.501 -8.444 1.00 84.19 214 LYS A C 1
ATOM 1667 O O . LYS A 1 214 ? 20.691 3.664 -9.252 1.00 84.19 214 LYS A O 1
ATOM 1672 N N . HIS A 1 215 ? 20.879 4.412 -7.143 1.00 85.62 215 HIS A N 1
ATOM 1673 C CA . HIS A 1 215 ? 20.189 3.303 -6.505 1.00 85.62 215 HIS A CA 1
ATOM 1674 C C . HIS A 1 215 ? 18.695 3.602 -6.425 1.00 85.62 215 HIS A C 1
ATOM 1676 O O . HIS A 1 215 ? 18.329 4.764 -6.314 1.00 85.62 215 HIS A O 1
ATOM 1682 N N . TYR A 1 216 ? 17.853 2.577 -6.506 1.00 87.69 216 TYR A N 1
ATOM 1683 C CA . TYR A 1 216 ? 16.399 2.655 -6.435 1.00 87.69 216 TYR A CA 1
ATOM 1684 C C . TYR A 1 216 ? 15.854 1.444 -5.690 1.00 87.69 216 TYR A C 1
ATOM 1686 O O . TYR A 1 216 ? 16.302 0.321 -5.909 1.00 87.69 216 TYR A O 1
ATOM 1694 N N . GLY A 1 217 ? 14.869 1.668 -4.828 1.00 89.12 217 GLY A N 1
ATOM 1695 C CA . GLY A 1 217 ? 14.130 0.600 -4.175 1.00 89.12 217 GLY A CA 1
ATOM 1696 C C . GLY A 1 217 ? 12.747 0.444 -4.792 1.00 89.12 217 GLY A C 1
ATOM 1697 O O . GLY A 1 217 ? 12.088 1.443 -5.089 1.00 89.12 217 GLY A O 1
ATOM 1698 N N . ALA A 1 218 ? 12.316 -0.797 -4.995 1.00 92.19 218 ALA A N 1
ATOM 1699 C CA . ALA A 1 218 ? 11.020 -1.106 -5.586 1.00 92.19 218 ALA A CA 1
ATOM 1700 C C . ALA A 1 218 ? 10.400 -2.366 -4.973 1.00 92.19 218 ALA A C 1
ATOM 1702 O O . ALA A 1 218 ? 11.103 -3.242 -4.461 1.00 92.19 218 ALA A O 1
ATOM 1703 N N . ALA A 1 219 ? 9.075 -2.469 -5.071 1.00 93.50 219 ALA A N 1
ATOM 1704 C CA . ALA A 1 219 ? 8.379 -3.744 -4.933 1.00 93.50 219 ALA A CA 1
ATOM 1705 C C . ALA A 1 219 ? 8.275 -4.397 -6.319 1.00 93.50 219 ALA A C 1
ATOM 1707 O O . ALA A 1 219 ? 7.804 -3.766 -7.266 1.00 93.50 219 ALA A O 1
ATOM 1708 N N . TYR A 1 220 ? 8.727 -5.640 -6.443 1.00 95.00 220 TYR A N 1
ATOM 1709 C CA . TYR A 1 220 ? 8.689 -6.425 -7.669 1.00 95.00 220 TYR A CA 1
ATOM 1710 C C . TYR A 1 220 ? 7.622 -7.511 -7.546 1.00 95.00 220 TYR A C 1
ATOM 1712 O O . TYR A 1 220 ? 7.744 -8.401 -6.705 1.00 95.00 220 TYR A O 1
ATOM 1720 N N . HIS A 1 221 ? 6.595 -7.434 -8.390 1.00 96.19 221 HIS A N 1
ATOM 1721 C CA . HIS A 1 221 ? 5.676 -8.535 -8.638 1.00 96.19 221 HIS A CA 1
ATOM 1722 C C . HIS A 1 221 ? 6.115 -9.319 -9.882 1.00 96.19 221 HIS A C 1
ATOM 1724 O O . HIS A 1 221 ? 6.238 -8.729 -10.956 1.00 96.19 221 HIS A O 1
ATOM 1730 N N . ASP A 1 222 ? 6.299 -10.632 -9.765 1.00 96.75 222 ASP A N 1
ATOM 1731 C CA . ASP A 1 222 ? 6.511 -11.548 -10.891 1.00 96.75 222 ASP A CA 1
ATOM 1732 C C . ASP A 1 222 ? 5.708 -12.845 -10.673 1.00 96.75 222 ASP A C 1
ATOM 1734 O O . ASP A 1 222 ? 6.090 -13.671 -9.839 1.00 96.75 222 ASP A O 1
ATOM 1738 N N . PRO A 1 223 ? 4.623 -13.079 -11.440 1.00 95.31 223 PRO A N 1
ATOM 1739 C CA . PRO A 1 223 ? 3.798 -14.278 -11.295 1.00 95.31 223 PRO A CA 1
ATOM 1740 C C . PRO A 1 223 ? 4.515 -15.564 -11.732 1.00 95.31 223 PRO A C 1
ATOM 1742 O O . PRO A 1 223 ? 4.009 -16.661 -11.510 1.00 95.31 223 PRO A O 1
ATOM 1745 N N . SER A 1 224 ? 5.676 -15.463 -12.383 1.00 94.69 224 SER A N 1
ATOM 1746 C CA . SER A 1 224 ? 6.496 -16.625 -12.722 1.00 94.69 224 SER A CA 1
ATOM 1747 C C . SER A 1 224 ? 7.493 -17.015 -11.629 1.00 94.69 224 SER A C 1
ATOM 1749 O O . SER A 1 224 ? 8.094 -18.088 -11.718 1.00 94.69 224 SER A O 1
ATOM 1751 N N . GLY A 1 225 ? 7.680 -16.154 -10.621 1.00 93.56 225 GLY A N 1
ATOM 1752 C CA . GLY A 1 225 ? 8.617 -16.352 -9.515 1.00 93.56 225 GLY A CA 1
ATOM 1753 C C . GLY A 1 225 ? 10.095 -16.357 -9.921 1.00 93.56 225 GLY A C 1
ATOM 1754 O O . GLY A 1 225 ? 10.927 -16.823 -9.143 1.00 93.56 225 GLY A O 1
ATOM 1755 N N . ARG A 1 226 ? 10.439 -15.894 -11.133 1.00 93.44 226 ARG A N 1
ATOM 1756 C CA . ARG A 1 226 ? 11.828 -15.866 -11.625 1.00 93.44 226 ARG A CA 1
ATOM 1757 C C . ARG A 1 226 ? 12.577 -14.613 -11.187 1.00 93.44 226 ARG A C 1
ATOM 1759 O O . ARG A 1 226 ? 13.792 -14.676 -11.036 1.00 93.44 226 ARG A O 1
ATOM 1766 N N . PHE A 1 227 ? 11.860 -13.506 -11.004 1.00 94.06 227 PHE A N 1
ATOM 1767 C CA . PHE A 1 227 ? 12.379 -12.200 -10.596 1.00 94.06 227 PHE A CA 1
ATOM 1768 C C . PHE A 1 227 ? 13.556 -11.724 -11.460 1.00 94.06 227 PHE A C 1
ATOM 1770 O O . PHE A 1 227 ? 14.541 -11.168 -10.976 1.00 94.06 227 PHE A O 1
ATOM 1777 N N . GLU A 1 228 ? 13.450 -11.906 -12.779 1.00 94.25 228 GLU A N 1
ATOM 1778 C CA . GLU A 1 228 ? 14.466 -11.422 -13.717 1.00 94.25 228 GLU A CA 1
ATOM 1779 C C . GLU A 1 228 ? 14.565 -9.894 -13.647 1.00 94.25 228 GLU A C 1
ATOM 1781 O O . GLU A 1 228 ? 13.561 -9.190 -13.765 1.00 94.25 228 GLU A O 1
ATOM 1786 N N . THR A 1 229 ? 15.774 -9.364 -13.441 1.00 94.06 229 THR A N 1
ATOM 1787 C CA . THR A 1 229 ? 15.983 -7.913 -13.381 1.00 94.06 229 THR A CA 1
ATOM 1788 C C . THR A 1 229 ? 15.848 -7.311 -14.781 1.00 94.06 229 THR A C 1
ATOM 1790 O O . THR A 1 229 ? 16.617 -7.683 -15.671 1.00 94.06 229 THR A O 1
ATOM 1793 N N . PRO A 1 230 ? 14.908 -6.376 -15.010 1.00 92.50 230 PRO A N 1
ATOM 1794 C CA . PRO A 1 230 ? 14.733 -5.788 -16.328 1.00 92.50 230 PRO A CA 1
ATOM 1795 C C . PRO A 1 230 ? 15.864 -4.807 -16.649 1.00 92.50 230 PRO A C 1
ATOM 1797 O O . PRO A 1 230 ? 16.294 -4.022 -15.802 1.00 92.50 230 PRO A O 1
ATOM 1800 N N . ALA A 1 231 ? 16.303 -4.781 -17.908 1.00 89.25 231 ALA A N 1
ATOM 1801 C CA . ALA A 1 231 ? 17.132 -3.685 -18.405 1.00 89.25 231 ALA A CA 1
ATOM 1802 C C . ALA A 1 231 ? 16.362 -2.349 -18.273 1.00 89.25 231 ALA A C 1
ATOM 1804 O O . ALA A 1 231 ? 15.158 -2.329 -18.543 1.00 89.25 231 ALA A O 1
ATOM 1805 N N . PRO A 1 232 ? 17.013 -1.228 -17.907 1.00 89.94 232 PRO A N 1
ATOM 1806 C CA . PRO A 1 232 ? 18.463 -1.017 -17.822 1.00 89.94 232 PRO A CA 1
ATOM 1807 C C . PRO A 1 232 ? 19.057 -1.193 -16.409 1.00 89.94 232 PRO A C 1
ATOM 1809 O O . PRO A 1 232 ? 20.133 -0.667 -16.128 1.00 89.94 232 PRO A O 1
ATOM 1812 N N . TYR A 1 233 ? 18.363 -1.869 -15.492 1.00 91.44 233 TYR A N 1
ATOM 1813 C CA . TYR A 1 233 ? 18.807 -1.960 -14.103 1.00 91.44 233 TYR A CA 1
ATOM 1814 C C . TYR A 1 233 ? 19.845 -3.061 -13.885 1.00 91.44 233 TYR A C 1
ATOM 1816 O O . TYR A 1 233 ? 19.795 -4.129 -14.491 1.00 91.44 233 TYR A O 1
ATOM 1824 N N . THR A 1 234 ? 20.752 -2.804 -12.948 1.00 92.56 234 THR A N 1
ATOM 1825 C CA . THR A 1 234 ? 21.645 -3.797 -12.349 1.00 92.56 234 THR A CA 1
ATOM 1826 C C . THR A 1 234 ? 21.081 -4.196 -10.982 1.00 92.56 234 THR A C 1
ATOM 1828 O O . THR A 1 234 ? 20.764 -3.302 -10.192 1.00 92.56 234 THR A O 1
ATOM 1831 N N . PRO A 1 235 ? 20.947 -5.493 -10.656 1.00 92.69 235 PRO A N 1
ATOM 1832 C CA . PRO A 1 235 ? 20.512 -5.905 -9.325 1.00 92.69 235 PRO A CA 1
ATOM 1833 C C . PRO A 1 235 ? 21.583 -5.586 -8.274 1.00 92.69 235 PRO A C 1
ATOM 1835 O O . PRO A 1 235 ? 22.767 -5.838 -8.495 1.00 92.69 235 PRO A O 1
ATOM 1838 N N . VAL A 1 236 ? 21.161 -5.050 -7.127 1.00 91.12 236 VAL A N 1
ATOM 1839 C CA . VAL A 1 236 ? 22.019 -4.808 -5.954 1.00 91.12 236 VAL A CA 1
ATOM 1840 C C . VAL A 1 236 ? 21.671 -5.788 -4.837 1.00 91.12 236 VAL A C 1
ATOM 1842 O O . VAL A 1 236 ? 22.548 -6.489 -4.341 1.00 91.12 236 VAL A O 1
ATOM 1845 N N . SER A 1 237 ? 20.392 -5.877 -4.464 1.00 89.19 237 SER A N 1
ATOM 1846 C CA . SER A 1 237 ? 19.893 -6.874 -3.512 1.00 89.19 237 SER A CA 1
ATOM 1847 C C . SER A 1 237 ? 18.419 -7.206 -3.751 1.00 89.19 237 SER A C 1
ATOM 1849 O O . SER A 1 237 ? 17.676 -6.440 -4.369 1.00 89.19 237 SER A O 1
ATOM 1851 N N . GLU A 1 238 ? 18.007 -8.365 -3.248 1.00 91.00 238 GLU A N 1
ATOM 1852 C CA . GLU A 1 238 ? 16.629 -8.846 -3.242 1.00 91.00 238 GLU A CA 1
ATOM 1853 C C . GLU A 1 238 ? 16.305 -9.382 -1.842 1.00 91.00 238 GLU A C 1
ATOM 1855 O O . GLU A 1 238 ? 17.083 -10.142 -1.264 1.00 91.00 238 GLU A O 1
ATOM 1860 N N . GLU A 1 239 ? 15.156 -8.988 -1.301 1.00 90.44 239 GLU A N 1
ATOM 1861 C CA . GLU A 1 239 ? 14.657 -9.395 0.012 1.00 90.44 239 GLU A CA 1
ATOM 1862 C C . GLU A 1 239 ? 13.197 -9.874 -0.094 1.00 90.44 239 GLU A C 1
ATOM 1864 O O . GLU A 1 239 ? 12.440 -9.398 -0.954 1.00 90.44 239 GLU A O 1
ATOM 1869 N N . PRO A 1 240 ? 12.747 -10.784 0.791 1.00 90.62 240 PRO A N 1
ATOM 1870 C CA . PRO A 1 240 ? 11.325 -11.064 0.954 1.00 90.62 240 PRO A CA 1
ATOM 1871 C C . PRO A 1 240 ? 10.546 -9.773 1.226 1.00 90.62 240 PRO A C 1
ATOM 1873 O O . PRO A 1 240 ? 10.921 -8.984 2.091 1.00 90.62 240 PRO A O 1
ATOM 1876 N N . PHE A 1 241 ? 9.463 -9.553 0.479 1.00 89.88 241 PHE A N 1
ATOM 1877 C CA . PHE A 1 241 ? 8.590 -8.394 0.688 1.00 89.88 241 PHE A CA 1
ATOM 1878 C C . PHE A 1 241 ? 7.447 -8.700 1.643 1.00 89.88 241 PHE A C 1
ATOM 1880 O O . PHE A 1 241 ? 7.101 -7.890 2.492 1.00 89.88 241 PHE A O 1
ATOM 1887 N N . VAL A 1 242 ? 6.859 -9.881 1.483 1.00 87.50 242 VAL A N 1
ATOM 1888 C CA . VAL A 1 242 ? 5.725 -10.322 2.283 1.00 87.50 242 VAL A CA 1
ATOM 1889 C C . VAL A 1 242 ? 6.275 -11.090 3.485 1.00 87.50 242 VAL A C 1
ATOM 1891 O O . VAL A 1 242 ? 7.072 -12.013 3.283 1.00 87.50 242 VAL A O 1
ATOM 1894 N N . PRO A 1 243 ? 5.890 -10.738 4.725 1.00 78.00 243 PRO A N 1
ATOM 1895 C CA . PRO A 1 243 ? 6.233 -11.546 5.889 1.00 78.00 243 PRO A CA 1
ATOM 1896 C C . PRO A 1 243 ? 5.591 -12.936 5.781 1.00 78.00 243 PRO A C 1
ATOM 1898 O O . PRO A 1 243 ? 4.642 -13.136 5.021 1.00 78.00 243 PRO A O 1
ATOM 1901 N N . GLU A 1 244 ? 6.084 -13.912 6.548 1.00 73.06 244 GLU A N 1
ATOM 1902 C CA . GLU A 1 244 ? 5.464 -15.243 6.575 1.00 73.06 244 GLU A CA 1
ATOM 1903 C C . GLU A 1 244 ? 3.948 -15.136 6.833 1.00 73.06 244 GLU A C 1
ATOM 1905 O O . GLU A 1 244 ? 3.535 -14.324 7.674 1.00 73.06 244 GLU A O 1
ATOM 1910 N N . PRO A 1 245 ? 3.103 -15.921 6.131 1.00 66.50 245 PRO A N 1
ATOM 1911 C CA . PRO A 1 245 ? 1.658 -15.773 6.231 1.00 66.50 245 PRO A CA 1
ATOM 1912 C C . PRO A 1 245 ? 1.175 -15.987 7.667 1.00 66.50 245 PRO A C 1
ATOM 1914 O O . PRO A 1 245 ? 1.077 -17.110 8.158 1.00 66.50 245 PRO A O 1
ATOM 1917 N N . ALA A 1 246 ? 0.834 -14.893 8.345 1.00 66.62 246 ALA A N 1
ATOM 1918 C CA . ALA A 1 246 ? 0.282 -14.941 9.696 1.00 66.62 246 ALA A CA 1
ATOM 1919 C C . ALA A 1 246 ? -1.229 -15.242 9.705 1.00 66.62 246 ALA A C 1
ATOM 1921 O O . ALA A 1 246 ? -1.803 -15.477 10.769 1.00 66.62 246 ALA A O 1
ATOM 1922 N N . ARG A 1 247 ? -1.898 -15.184 8.543 1.00 81.00 247 ARG A N 1
ATOM 1923 C CA . ARG A 1 247 ? -3.360 -15.287 8.415 1.00 81.00 247 ARG A CA 1
ATOM 1924 C C . ARG A 1 247 ? -3.764 -16.328 7.379 1.00 81.00 247 ARG A C 1
ATOM 1926 O O . ARG A 1 247 ? -3.056 -16.554 6.404 1.00 81.00 247 ARG A O 1
ATOM 1933 N N . ALA A 1 248 ? -4.906 -16.963 7.629 1.00 86.50 248 ALA A N 1
ATOM 1934 C CA . ALA A 1 248 ? -5.486 -17.949 6.728 1.00 86.50 248 ALA A CA 1
ATOM 1935 C C . ALA A 1 248 ? -6.045 -17.287 5.455 1.00 86.50 248 ALA A C 1
ATOM 1937 O O . ALA A 1 248 ? -6.425 -16.116 5.512 1.00 86.50 248 ALA A O 1
ATOM 1938 N N . PRO A 1 249 ? -6.164 -18.032 4.344 1.00 89.50 249 PRO A N 1
ATOM 1939 C CA . PRO A 1 249 ? -6.791 -17.504 3.146 1.00 89.50 249 PRO A CA 1
ATOM 1940 C C . PRO A 1 249 ? -8.248 -17.073 3.349 1.00 89.50 249 PRO A C 1
ATOM 1942 O O . PRO A 1 249 ? -9.008 -17.745 4.051 1.00 89.50 249 PRO A O 1
ATOM 1945 N N . GLY A 1 250 ? -8.645 -15.970 2.719 1.00 91.25 250 GLY A N 1
ATOM 1946 C CA . GLY A 1 250 ? -9.969 -15.352 2.834 1.00 91.25 250 GLY A CA 1
ATOM 1947 C C . GLY A 1 250 ? -10.217 -14.614 4.155 1.00 91.25 250 GLY A C 1
ATOM 1948 O O . GLY A 1 250 ? -11.375 -14.369 4.512 1.00 91.25 250 GLY A O 1
ATOM 1949 N N . TRP A 1 251 ? -9.169 -14.275 4.915 1.00 94.38 251 TRP A N 1
ATOM 1950 C CA . TRP A 1 251 ? -9.337 -13.708 6.259 1.00 94.38 251 TRP A CA 1
ATOM 1951 C C . TRP A 1 251 ? -10.025 -12.342 6.248 1.00 94.38 251 TRP A C 1
ATOM 1953 O O . TRP A 1 251 ? -10.756 -12.040 7.190 1.00 94.38 251 TRP A O 1
ATOM 1963 N N . VAL A 1 252 ? -9.820 -11.522 5.209 1.00 95.06 252 VAL A N 1
ATOM 1964 C CA . VAL A 1 252 ? -10.455 -10.198 5.114 1.00 95.06 252 VAL A CA 1
ATOM 1965 C C . VAL A 1 252 ? -11.955 -10.335 4.923 1.00 95.06 252 VAL A C 1
ATOM 1967 O O . VAL A 1 252 ? -12.712 -9.716 5.666 1.00 95.06 252 VAL A O 1
ATOM 1970 N N . ALA A 1 253 ? -12.400 -11.184 3.998 1.00 94.88 253 ALA A N 1
ATOM 1971 C CA . ALA A 1 253 ? -13.821 -11.448 3.802 1.00 94.88 253 ALA A CA 1
ATOM 1972 C C . ALA A 1 253 ? -14.489 -11.949 5.097 1.00 94.88 253 ALA A C 1
ATOM 1974 O O . ALA A 1 253 ? -15.547 -11.448 5.482 1.00 94.88 253 ALA A O 1
ATOM 1975 N N . ALA A 1 254 ? -13.841 -12.879 5.811 1.00 95.62 254 ALA A N 1
ATOM 1976 C CA . ALA A 1 254 ? -14.328 -13.378 7.097 1.00 95.62 254 ALA A CA 1
ATOM 1977 C C . ALA A 1 254 ? -14.373 -12.281 8.177 1.00 95.62 254 ALA A C 1
ATOM 1979 O O . ALA A 1 254 ? -15.368 -12.147 8.887 1.00 95.62 254 ALA A O 1
ATOM 1980 N N . PHE A 1 255 ? -13.320 -11.468 8.275 1.00 95.88 255 PHE A N 1
ATOM 1981 C CA . PHE A 1 255 ? -13.244 -10.346 9.208 1.00 95.88 255 PHE A CA 1
ATOM 1982 C C . PHE A 1 255 ? -14.349 -9.313 8.954 1.00 95.88 255 PHE A C 1
ATOM 1984 O O . PHE A 1 255 ? -15.021 -8.891 9.892 1.00 95.88 255 PHE A O 1
ATOM 1991 N N . ARG A 1 256 ? -14.564 -8.919 7.696 1.00 96.25 256 ARG A N 1
ATOM 1992 C CA . ARG A 1 256 ? -15.575 -7.918 7.327 1.00 96.25 256 ARG A CA 1
ATOM 1993 C C . ARG A 1 256 ? -16.994 -8.419 7.589 1.00 96.25 256 ARG A C 1
ATOM 1995 O O . ARG A 1 256 ? -17.830 -7.647 8.051 1.00 96.25 256 ARG A O 1
ATOM 2002 N N . ALA A 1 257 ? -17.256 -9.707 7.357 1.00 96.06 257 ALA A N 1
ATOM 2003 C CA . ALA A 1 257 ? -18.532 -10.329 7.707 1.00 96.06 257 ALA A CA 1
ATOM 2004 C C . ALA A 1 257 ? -18.792 -10.282 9.223 1.00 96.06 257 ALA A C 1
ATOM 2006 O O . ALA A 1 257 ? -19.866 -9.866 9.652 1.00 96.06 257 ALA A O 1
ATOM 2007 N N . GLU A 1 258 ? -17.789 -10.630 10.032 1.00 96.50 258 GLU A N 1
ATOM 2008 C CA . GLU A 1 258 ? -17.874 -10.567 11.495 1.00 96.50 258 GLU A CA 1
ATOM 2009 C C . GLU A 1 258 ? -18.077 -9.126 11.996 1.00 96.50 258 GLU A C 1
ATOM 2011 O O . GLU A 1 258 ? -18.906 -8.883 12.876 1.00 96.50 258 GLU A O 1
ATOM 2016 N N . LEU A 1 259 ? -17.359 -8.156 11.418 1.00 95.31 259 LEU A N 1
ATOM 2017 C CA . LEU A 1 259 ? -17.508 -6.735 11.743 1.00 95.31 259 LEU A CA 1
ATOM 2018 C C . LEU A 1 259 ? -18.921 -6.228 11.418 1.00 95.31 259 LEU A C 1
ATOM 2020 O O . LEU A 1 259 ? -19.495 -5.477 12.205 1.00 95.31 259 LEU A O 1
ATOM 2024 N N . ALA A 1 260 ? -19.501 -6.656 10.294 1.00 95.00 260 ALA A N 1
ATOM 2025 C CA . ALA A 1 260 ? -20.868 -6.305 9.920 1.00 95.00 260 ALA A CA 1
ATOM 2026 C C . ALA A 1 260 ? -21.919 -6.928 10.857 1.00 95.00 260 ALA A C 1
ATOM 2028 O O . ALA A 1 260 ? -22.934 -6.294 11.143 1.00 95.00 260 ALA A O 1
ATOM 2029 N N . GLU A 1 261 ? -21.685 -8.148 11.351 1.00 96.31 261 GLU A N 1
ATOM 2030 C CA . GLU A 1 261 ? -22.598 -8.835 12.272 1.00 96.31 261 GLU A CA 1
ATOM 2031 C C . GLU A 1 261 ? -22.537 -8.259 13.694 1.00 96.31 261 GLU A C 1
ATOM 2033 O O . GLU A 1 261 ? -23.572 -8.047 14.329 1.00 96.31 261 GLU A O 1
ATOM 2038 N N . ARG A 1 262 ? -21.328 -8.021 14.213 1.00 95.06 262 ARG A N 1
ATOM 2039 C CA . ARG A 1 262 ? -21.111 -7.696 15.634 1.00 95.06 262 ARG A CA 1
ATOM 2040 C C . ARG A 1 262 ? -20.883 -6.219 15.912 1.00 95.06 262 ARG A C 1
ATOM 2042 O O . ARG A 1 262 ? -20.990 -5.802 17.065 1.00 95.06 262 ARG A O 1
ATOM 2049 N N . GLY A 1 263 ? -20.596 -5.435 14.879 1.00 93.19 263 GLY A N 1
ATOM 2050 C CA . GLY A 1 263 ? -20.212 -4.038 15.016 1.00 93.19 263 GLY A CA 1
ATOM 2051 C C . GLY A 1 263 ? -18.784 -3.860 15.551 1.00 93.19 263 GLY A C 1
ATOM 2052 O O . GLY A 1 263 ? -18.021 -4.826 15.660 1.00 93.19 263 GLY A O 1
ATOM 2053 N N . PRO A 1 264 ? -18.389 -2.611 15.858 1.00 93.00 264 PRO A N 1
ATOM 2054 C CA . PRO A 1 264 ? -17.041 -2.301 16.317 1.00 93.00 264 PRO A CA 1
ATOM 2055 C C . PRO A 1 264 ? -16.718 -2.977 17.656 1.00 93.00 264 PRO A C 1
ATOM 2057 O O . PRO A 1 264 ? -17.564 -3.123 18.536 1.00 93.00 264 PRO A O 1
ATOM 2060 N N . VAL A 1 265 ? -15.452 -3.346 17.821 1.00 90.50 265 VAL A N 1
ATOM 2061 C CA . VAL A 1 265 ? -14.884 -3.892 19.050 1.00 90.50 265 VAL A CA 1
ATOM 2062 C C . VAL A 1 265 ? -14.804 -2.781 20.105 1.00 90.50 265 VAL A C 1
ATOM 2064 O O . VAL A 1 265 ? -14.116 -1.779 19.867 1.00 90.50 265 VAL A O 1
ATOM 2067 N N . PRO A 1 266 ? -15.446 -2.963 21.277 1.00 88.75 266 PRO A N 1
ATOM 2068 C CA . PRO A 1 266 ? -15.405 -1.973 22.343 1.00 88.75 266 PRO A CA 1
ATOM 2069 C C . PRO A 1 266 ? -14.000 -1.757 22.899 1.00 88.75 266 PRO A C 1
ATOM 2071 O O . PRO A 1 266 ? -13.198 -2.697 22.969 1.00 88.75 266 PRO A O 1
ATOM 2074 N N . TRP A 1 267 ? -13.718 -0.537 23.357 1.00 85.62 267 TRP A N 1
ATOM 2075 C CA . TRP A 1 267 ? -12.453 -0.247 24.033 1.00 85.62 267 TRP A CA 1
ATOM 2076 C C . TRP A 1 267 ? -12.321 -1.024 25.349 1.00 85.62 267 TRP A C 1
ATOM 2078 O O . TRP A 1 267 ? -13.256 -1.117 26.145 1.00 85.62 267 TRP A O 1
ATOM 2088 N N . ARG A 1 268 ? -11.124 -1.569 25.583 1.00 86.44 268 ARG A N 1
ATOM 2089 C CA . ARG A 1 268 ? -10.753 -2.268 26.816 1.00 86.44 268 ARG A CA 1
ATOM 2090 C C . ARG A 1 268 ? -9.554 -1.554 27.441 1.00 86.44 268 ARG A C 1
ATOM 2092 O O . ARG A 1 268 ? -8.513 -1.491 26.785 1.00 86.44 268 ARG A O 1
ATOM 2099 N N . PRO A 1 269 ? -9.671 -0.990 28.654 1.00 86.31 269 PRO A N 1
ATOM 2100 C CA . PRO A 1 269 ? -8.599 -0.203 29.262 1.00 86.31 269 PRO A CA 1
ATOM 2101 C C . PRO A 1 269 ? -7.461 -1.058 29.838 1.00 86.31 269 PRO A C 1
ATOM 2103 O O . PRO A 1 269 ? -6.337 -0.569 29.959 1.00 86.31 269 PRO A O 1
ATOM 2106 N N . GLU A 1 270 ? -7.712 -2.326 30.166 1.00 92.56 270 GLU A N 1
ATOM 2107 C CA . GLU A 1 270 ? -6.773 -3.190 30.893 1.00 92.56 270 GLU A CA 1
ATOM 2108 C C . GLU A 1 270 ? -5.428 -3.374 30.160 1.00 92.56 270 GLU A C 1
ATOM 2110 O O . GLU A 1 270 ? -4.379 -3.270 30.802 1.00 92.56 270 GLU A O 1
AT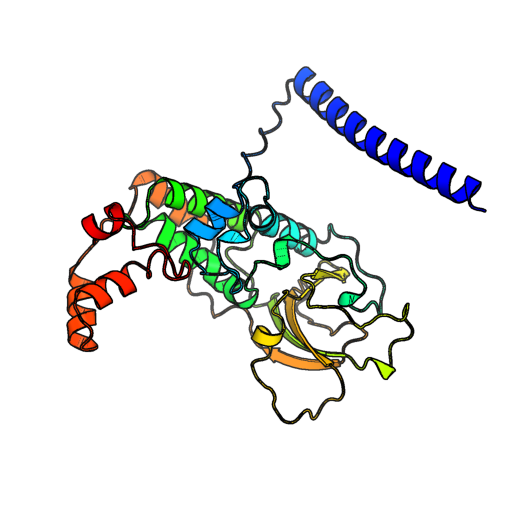OM 2115 N N . PRO A 1 271 ? -5.384 -3.567 28.823 1.00 90.44 271 PRO A N 1
ATOM 2116 C CA . PRO A 1 271 ? -4.123 -3.606 28.084 1.00 90.44 271 PRO A CA 1
ATOM 2117 C C . PRO A 1 271 ? -3.315 -2.303 28.177 1.00 90.44 271 PRO A C 1
ATOM 2119 O O . PRO A 1 271 ? -2.086 -2.351 28.193 1.00 90.44 271 PRO A O 1
ATOM 2122 N N . ALA A 1 272 ? -3.974 -1.141 28.265 1.00 90.94 272 ALA A N 1
ATOM 2123 C CA . ALA A 1 272 ? -3.293 0.149 28.410 1.00 90.94 272 ALA A CA 1
ATOM 2124 C C . ALA A 1 272 ? -2.694 0.326 29.803 1.00 90.94 272 ALA A C 1
ATOM 2126 O O . ALA A 1 272 ? -1.592 0.858 29.943 1.00 90.94 272 ALA A O 1
ATOM 2127 N N . GLU A 1 273 ? -3.383 -0.159 30.828 1.00 93.75 273 GLU A N 1
ATOM 2128 C CA . GLU A 1 273 ? -2.861 -0.186 32.193 1.00 93.75 273 GLU A CA 1
ATOM 2129 C C . GLU A 1 273 ? -1.624 -1.083 32.286 1.00 93.75 273 GLU A C 1
ATOM 2131 O O . GLU A 1 273 ? -0.594 -0.669 32.823 1.00 93.75 273 GLU A O 1
ATOM 2136 N N . GLU A 1 274 ? -1.681 -2.268 31.677 1.00 95.50 274 GLU A N 1
ATOM 2137 C CA . GLU A 1 274 ? -0.552 -3.196 31.638 1.00 95.50 274 GLU A CA 1
ATOM 2138 C C . GLU A 1 274 ? 0.629 -2.639 30.830 1.00 95.50 274 GLU A C 1
ATOM 2140 O O . GLU A 1 274 ? 1.777 -2.700 31.278 1.00 95.50 274 GLU A O 1
ATOM 2145 N N . PHE A 1 275 ? 0.370 -2.019 29.675 1.00 94.00 275 PHE A N 1
ATOM 2146 C CA . PHE A 1 275 ? 1.406 -1.365 28.875 1.00 94.00 275 PHE A CA 1
ATOM 2147 C C . PHE A 1 275 ? 2.078 -0.222 29.646 1.00 94.00 275 PHE A C 1
ATOM 2149 O O . PHE A 1 275 ? 3.307 -0.125 29.662 1.00 94.00 275 PHE A O 1
ATOM 2156 N N . SER A 1 276 ? 1.293 0.617 30.331 1.00 96.31 276 SER A N 1
ATOM 2157 C CA . SER A 1 276 ? 1.808 1.684 31.200 1.00 96.31 276 SER A CA 1
ATOM 2158 C C . SER A 1 276 ? 2.686 1.114 32.315 1.00 96.31 276 SER A C 1
ATOM 2160 O O . SER A 1 276 ? 3.801 1.596 32.525 1.00 96.31 276 SER A O 1
ATOM 2162 N N . ARG A 1 277 ? 2.245 0.033 32.971 1.00 96.94 277 ARG A N 1
ATOM 2163 C CA . ARG A 1 277 ? 3.002 -0.649 34.029 1.00 96.94 277 ARG A CA 1
ATOM 2164 C C . ARG A 1 277 ? 4.334 -1.214 33.530 1.00 96.94 277 ARG A C 1
ATOM 2166 O O . ARG A 1 277 ? 5.337 -1.093 34.230 1.00 96.94 277 ARG A O 1
ATOM 2173 N N . LEU A 1 278 ? 4.346 -1.844 32.355 1.00 97.50 278 LEU A N 1
ATOM 2174 C CA . LEU A 1 278 ? 5.534 -2.500 31.795 1.00 97.50 278 LEU A CA 1
ATOM 2175 C C . LEU A 1 278 ? 6.562 -1.516 31.228 1.00 97.50 278 LEU A C 1
ATOM 2177 O O . LEU A 1 278 ? 7.759 -1.785 31.289 1.00 97.50 278 LEU A O 1
ATOM 2181 N N . THR A 1 279 ? 6.113 -0.394 30.670 1.00 96.12 279 THR A N 1
ATOM 2182 C CA . THR A 1 279 ? 6.987 0.559 29.962 1.00 96.12 279 THR A CA 1
ATOM 2183 C C . THR A 1 279 ? 7.316 1.811 30.776 1.00 96.12 279 THR A C 1
ATOM 2185 O O . THR A 1 279 ? 8.249 2.534 30.435 1.00 96.12 279 THR A O 1
ATOM 2188 N N . GLY A 1 280 ? 6.562 2.089 31.845 1.00 95.00 280 GLY A N 1
ATOM 2189 C CA . GLY A 1 280 ? 6.703 3.297 32.659 1.00 95.00 280 GLY A CA 1
ATOM 2190 C C . GLY A 1 280 ? 6.143 4.568 32.010 1.00 95.00 280 GLY A C 1
ATOM 2191 O O . GLY A 1 280 ? 6.287 5.652 32.578 1.00 95.00 280 GLY A O 1
ATOM 2192 N N . VAL A 1 281 ? 5.504 4.471 30.836 1.00 95.06 281 VAL A N 1
ATOM 2193 C CA . VAL A 1 281 ? 4.821 5.617 30.216 1.00 95.06 281 VAL A CA 1
ATOM 2194 C C . VAL A 1 281 ? 3.542 5.960 30.976 1.00 95.06 281 VAL A C 1
ATOM 2196 O O . VAL A 1 281 ? 2.962 5.119 31.664 1.00 95.06 281 VAL A O 1
ATOM 2199 N N . THR A 1 282 ? 3.059 7.195 30.831 1.00 92.44 282 THR A N 1
ATOM 2200 C CA . THR A 1 282 ? 1.812 7.611 31.490 1.00 92.44 282 THR A CA 1
ATOM 2201 C C . THR A 1 282 ? 0.611 6.793 30.985 1.00 92.44 282 THR A C 1
ATOM 2203 O O . THR A 1 282 ? 0.601 6.408 29.812 1.00 92.44 282 THR A O 1
ATOM 2206 N N . PRO A 1 283 ? -0.437 6.571 31.805 1.00 89.06 283 PRO A N 1
ATOM 2207 C CA . PRO A 1 283 ? -1.649 5.875 31.362 1.00 89.06 283 PRO A CA 1
ATOM 2208 C C . PRO A 1 283 ? -2.272 6.494 30.106 1.00 89.06 283 PRO A C 1
ATOM 2210 O O . PRO A 1 283 ? -2.709 5.778 29.213 1.00 89.06 283 PRO A O 1
ATOM 2213 N N . THR A 1 284 ? -2.248 7.825 29.991 1.00 86.62 284 THR A N 1
ATOM 2214 C CA . THR A 1 284 ? -2.721 8.540 28.799 1.00 86.62 284 THR A CA 1
ATOM 2215 C C . THR A 1 284 ? -1.904 8.173 27.565 1.00 86.62 284 THR A C 1
ATOM 2217 O O . THR A 1 284 ? -2.473 7.870 26.522 1.00 86.62 284 THR A O 1
ATOM 2220 N N . THR A 1 285 ? -0.573 8.154 27.679 1.00 85.56 285 THR A N 1
ATOM 2221 C CA . THR A 1 285 ? 0.306 7.727 26.583 1.00 85.56 285 THR A CA 1
ATOM 2222 C C . THR A 1 285 ? 0.028 6.278 26.193 1.00 85.56 285 THR A C 1
ATOM 2224 O O . THR A 1 285 ? -0.084 5.991 25.008 1.00 85.56 285 THR A O 1
ATOM 2227 N N . ALA A 1 286 ? -0.145 5.378 27.162 1.00 88.62 286 ALA A N 1
ATOM 2228 C CA . ALA A 1 286 ? -0.451 3.977 26.886 1.00 88.62 286 ALA A CA 1
ATOM 2229 C C . ALA A 1 286 ? -1.790 3.799 26.152 1.00 88.62 286 ALA A C 1
ATOM 2231 O O . ALA A 1 286 ? -1.856 3.067 25.165 1.00 88.62 286 ALA A O 1
ATOM 2232 N N . ARG A 1 287 ? -2.841 4.513 26.583 1.00 87.00 287 ARG A N 1
ATOM 2233 C CA . ARG A 1 287 ? -4.150 4.518 25.910 1.00 87.00 287 ARG A CA 1
ATOM 2234 C C . ARG A 1 287 ? -4.042 5.039 24.485 1.00 87.00 287 ARG A C 1
ATOM 2236 O O . ARG A 1 287 ? -4.563 4.407 23.578 1.00 87.00 287 ARG A O 1
ATOM 2243 N N . LEU A 1 288 ? -3.326 6.145 24.276 1.00 80.94 288 LEU A N 1
ATOM 2244 C CA . LEU A 1 288 ? -3.115 6.707 22.941 1.00 80.94 288 LEU A CA 1
ATOM 2245 C C . LEU A 1 288 ? -2.362 5.738 22.027 1.00 80.94 288 LEU A C 1
ATOM 2247 O O . LEU A 1 288 ? -2.789 5.532 20.896 1.00 80.94 288 LEU A O 1
ATOM 2251 N N . VAL A 1 289 ? -1.295 5.102 22.520 1.00 80.94 289 VAL A N 1
ATOM 2252 C CA . VAL A 1 289 ? -0.511 4.128 21.746 1.00 80.94 289 VAL A CA 1
ATOM 2253 C C . VAL A 1 289 ? -1.377 2.946 21.321 1.00 80.94 289 VAL A C 1
ATOM 2255 O O . VAL A 1 289 ? -1.411 2.603 20.141 1.00 80.94 289 VAL A O 1
ATOM 2258 N N . LEU A 1 290 ? -2.122 2.353 22.253 1.00 81.12 290 LEU A N 1
ATOM 2259 C CA . LEU A 1 290 ? -2.953 1.182 21.962 1.00 81.12 290 LEU A CA 1
ATOM 2260 C C . LEU A 1 290 ? -4.221 1.509 21.172 1.00 81.12 290 LEU A C 1
ATOM 2262 O O . LEU A 1 290 ? -4.710 0.660 20.434 1.00 81.12 290 LEU A O 1
ATOM 2266 N N . ALA A 1 291 ? -4.721 2.740 21.265 1.00 76.19 291 ALA A N 1
ATOM 2267 C CA . ALA A 1 291 ? -5.770 3.247 20.385 1.00 76.19 291 ALA A CA 1
ATOM 2268 C C . ALA A 1 291 ? -5.261 3.545 18.960 1.00 76.19 291 ALA A C 1
ATOM 2270 O O . ALA A 1 291 ? -6.037 3.995 18.119 1.00 76.19 291 ALA A O 1
ATOM 2271 N N . GLY A 1 292 ? -3.973 3.309 18.676 1.00 71.19 292 GLY A N 1
ATOM 2272 C CA . GLY A 1 292 ? -3.377 3.513 17.357 1.00 71.19 292 GLY A CA 1
ATOM 2273 C C . GLY A 1 292 ? -2.989 4.962 17.070 1.00 71.19 292 GLY A C 1
ATOM 2274 O O . GLY A 1 292 ? -2.980 5.359 15.909 1.00 71.19 292 GLY A O 1
ATOM 2275 N N . MET A 1 293 ? -2.691 5.748 18.111 1.00 69.88 293 MET A N 1
ATOM 2276 C CA . MET A 1 293 ? -2.215 7.136 18.030 1.00 69.88 293 MET A CA 1
ATOM 2277 C C . MET A 1 293 ? -3.055 8.005 17.071 1.00 69.88 293 MET A C 1
ATOM 2279 O O . MET A 1 293 ? -2.536 8.550 16.100 1.00 69.88 293 MET A O 1
ATOM 2283 N N . PRO A 1 294 ? -4.370 8.138 17.311 1.00 64.38 294 PRO A N 1
ATOM 2284 C CA . PRO A 1 294 ? -5.272 8.841 16.404 1.00 64.38 294 PRO A CA 1
ATOM 2285 C C . PRO A 1 294 ? -4.834 10.297 16.178 1.00 64.38 294 PRO A C 1
ATOM 2287 O O . PRO A 1 294 ? -4.684 11.059 17.129 1.00 64.38 294 PRO A O 1
ATOM 2290 N N . GLN A 1 295 ? -4.702 10.685 14.909 1.00 60.88 295 GLN A N 1
ATOM 2291 C CA . GLN A 1 295 ? -4.372 12.040 14.438 1.00 60.88 295 GLN A CA 1
ATOM 2292 C C . GLN A 1 295 ? -2.943 12.542 14.729 1.00 60.88 295 GLN A C 1
ATOM 2294 O O . GLN A 1 295 ? -2.708 13.746 14.708 1.00 60.88 295 GLN A O 1
ATOM 2299 N N . THR A 1 296 ? -1.962 11.664 14.968 1.00 56.81 296 THR A N 1
ATOM 2300 C CA . THR A 1 296 ? -0.565 12.083 15.215 1.00 56.81 296 THR A CA 1
ATOM 2301 C C . THR A 1 296 ? 0.160 12.766 14.063 1.00 56.81 296 THR A C 1
ATOM 2303 O O . THR A 1 296 ? 1.122 13.489 14.329 1.00 56.81 296 THR A O 1
ATOM 2306 N N . ASP A 1 297 ? -0.270 12.578 12.817 1.00 54.47 297 ASP A N 1
ATOM 2307 C CA . ASP A 1 297 ? 0.436 13.165 11.667 1.00 54.47 297 ASP A CA 1
ATOM 2308 C C . ASP A 1 297 ? -0.074 14.564 11.318 1.00 54.47 297 ASP A C 1
ATOM 2310 O O . ASP A 1 297 ? 0.617 15.351 10.663 1.00 54.47 297 ASP A O 1
ATOM 2314 N N . ASP A 1 298 ? -1.246 14.931 11.841 1.00 54.16 298 ASP A N 1
ATOM 2315 C CA . ASP A 1 298 ? -1.706 16.308 11.832 1.00 54.16 298 ASP A CA 1
ATOM 2316 C C . ASP A 1 298 ? -1.125 17.032 13.050 1.00 54.16 298 ASP A C 1
ATOM 2318 O O . ASP A 1 298 ? -1.705 17.064 14.136 1.00 54.16 298 ASP A O 1
ATOM 2322 N N . LYS A 1 299 ? 0.039 17.668 12.853 1.00 52.00 299 LYS A N 1
ATOM 2323 C CA . LYS A 1 299 ? 0.762 18.463 13.869 1.00 52.00 299 LYS A CA 1
ATOM 2324 C C . LYS A 1 299 ? -0.089 19.557 14.544 1.00 52.00 299 LYS A C 1
ATOM 2326 O O . LYS A 1 299 ? 0.426 20.267 15.409 1.00 52.00 299 LYS A O 1
ATOM 2331 N N . ARG A 1 300 ? -1.339 19.777 14.121 1.00 51.94 300 ARG A N 1
ATOM 2332 C CA . ARG A 1 300 ? -2.218 20.859 14.580 1.00 51.94 300 ARG A CA 1
ATOM 2333 C C . ARG A 1 300 ? -3.573 20.383 15.101 1.00 51.94 300 ARG A C 1
ATOM 2335 O O . ARG A 1 300 ? -4.276 21.206 15.689 1.00 51.94 300 ARG A O 1
ATOM 2342 N N . ALA A 1 301 ? -3.939 19.115 14.927 1.00 59.41 301 ALA A N 1
ATOM 2343 C CA . ALA A 1 301 ? -5.194 18.582 15.438 1.00 59.41 301 ALA A CA 1
ATOM 2344 C C . ALA A 1 301 ? -4.973 17.922 16.804 1.00 59.41 301 ALA A C 1
ATOM 2346 O O . ALA A 1 301 ? -4.126 17.051 16.979 1.00 59.41 301 ALA A O 1
ATOM 2347 N N . SER A 1 302 ? -5.746 18.341 17.804 1.00 61.94 302 SER A N 1
ATOM 2348 C CA . SER A 1 302 ? -5.852 17.573 19.042 1.00 61.94 302 SER A CA 1
ATOM 2349 C C . SER A 1 302 ? -6.634 16.292 18.768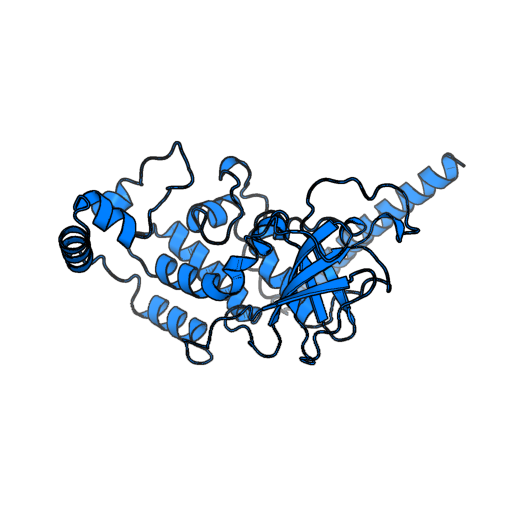 1.00 61.94 302 SER A C 1
ATOM 2351 O O . SER A 1 302 ? -7.635 16.355 18.054 1.00 61.94 302 SER A O 1
ATOM 2353 N N . VAL A 1 303 ? -6.264 15.189 19.422 1.00 65.56 303 VAL A N 1
ATOM 2354 C CA . VAL A 1 303 ? -7.038 13.939 19.396 1.00 65.56 303 VAL A CA 1
ATOM 2355 C C . VAL A 1 303 ? -8.536 14.233 19.588 1.00 65.56 303 VAL A C 1
ATOM 2357 O O . VAL A 1 303 ? -8.885 14.936 20.547 1.00 65.56 303 VAL A O 1
ATOM 2360 N N . PRO A 1 304 ? -9.434 13.726 18.716 1.00 67.38 304 PRO A N 1
ATOM 2361 C CA . PRO A 1 304 ? -10.850 14.053 18.782 1.00 67.38 304 PRO A CA 1
ATOM 2362 C C . PRO A 1 304 ? -11.428 13.754 20.163 1.00 67.38 304 PRO A C 1
ATOM 2364 O O . PRO A 1 304 ? -11.220 12.677 20.722 1.00 67.38 304 PRO A O 1
ATOM 2367 N N . SER A 1 305 ? -12.216 14.680 20.713 1.00 66.31 305 SER A N 1
ATOM 2368 C CA . SER A 1 305 ? -12.807 14.490 22.043 1.00 66.31 305 SER A CA 1
ATOM 2369 C C . SER A 1 305 ? -13.730 13.271 22.113 1.00 66.31 305 SER A C 1
ATOM 2371 O O . SER A 1 305 ? -13.917 12.727 23.193 1.00 66.31 305 SER A O 1
ATOM 2373 N N . ALA A 1 306 ? -14.312 12.838 20.989 1.00 68.12 306 ALA A N 1
ATOM 2374 C CA . ALA A 1 306 ? -15.066 11.588 20.914 1.00 68.12 306 ALA A CA 1
ATOM 2375 C C . ALA A 1 306 ? -14.160 10.376 21.176 1.00 68.12 306 ALA A C 1
ATOM 2377 O O . ALA A 1 306 ? -14.479 9.556 22.027 1.00 68.12 306 ALA A O 1
ATOM 2378 N N . THR A 1 307 ? -12.990 10.327 20.539 1.00 68.44 307 THR A N 1
ATOM 2379 C CA . THR A 1 307 ? -11.985 9.284 20.765 1.00 68.44 307 THR A CA 1
ATOM 2380 C C . THR A 1 307 ? -11.462 9.308 22.201 1.00 68.44 307 THR A C 1
ATOM 2382 O O . THR A 1 307 ? -11.437 8.269 22.849 1.00 68.44 307 THR A O 1
ATOM 2385 N N . LEU A 1 308 ? -11.154 10.489 22.753 1.00 70.94 308 LEU A N 1
ATOM 2386 C CA . LEU A 1 308 ? -10.729 10.626 24.157 1.00 70.94 308 LEU A CA 1
ATOM 2387 C C . LEU A 1 308 ? -11.805 10.228 25.179 1.00 70.94 308 LEU A C 1
ATOM 2389 O O . LEU A 1 308 ? -11.473 9.931 26.318 1.00 70.94 308 LEU A O 1
ATOM 2393 N N . LYS A 1 309 ? -13.091 10.272 24.814 1.00 74.75 309 LYS A N 1
ATOM 2394 C CA . LYS A 1 309 ? -14.184 9.815 25.689 1.00 74.75 309 LYS A CA 1
ATOM 2395 C C . LYS A 1 309 ? -14.334 8.297 25.689 1.00 74.75 309 LYS A C 1
ATOM 2397 O O . LYS A 1 309 ? -14.874 7.764 26.652 1.00 74.75 309 LYS A O 1
ATOM 2402 N N . VAL A 1 310 ? -13.917 7.641 24.607 1.00 75.25 310 VAL A N 1
ATOM 2403 C CA . VAL A 1 310 ? -13.993 6.185 24.449 1.00 75.25 310 VAL A CA 1
ATOM 2404 C C . VAL A 1 310 ? -12.814 5.495 25.144 1.00 75.25 310 VAL A C 1
ATOM 2406 O O . VAL A 1 310 ? -13.013 4.424 25.713 1.00 75.25 310 VAL A O 1
ATOM 2409 N N . ILE A 1 311 ? -11.616 6.104 25.132 1.00 74.62 311 ILE A N 1
ATOM 2410 C CA . ILE A 1 311 ? -10.367 5.485 25.626 1.00 74.62 311 ILE A CA 1
ATOM 2411 C C . ILE A 1 311 ? -9.946 5.894 27.045 1.00 74.62 311 ILE A C 1
ATOM 2413 O O . ILE A 1 311 ? -9.462 5.022 27.806 1.00 74.62 311 ILE A O 1
#

Foldseek 3Di:
DVVVVVVVVVVVVVVVVVVVVVVVVVVVVCVVVVVPDPPPDPAFFQLLQCQLCLCQQWDLDFSVVTTGVDRLLSCVLVVLLCLQVQVDDADPFQDDFVVDDFRSNQATGPQLRLQVLLVVLLQSLQAPLHDPSSNVSSLVSSVSCVVSVSNDDDLLFKKKFKWFAAPVPDPDDPDPDDQQGFDWRRHPPSKIKTFGSPQVVSVPDPDDCPDDHDMGITMIGDPVSPPDDTPPIDTDDMDRSHDDPPDDPPVSVVSSVVCVVPPHDADDLVQLVVVCVVPVDDSVVSLCVVSVVNNPSNPPDDSDVSSVVRD

Sequence (311 aa):
EALLRGITGVARYAAEQQRVLDGLLARLDSAVRGVTPEEPRPALGDRLLASALNGVGLTERDARWYYDFQHSLFELPQLLARSMKGLAEPAPAGIFHLSLAKQEPLEHLNGLALPELPAVLALRAASEATVEEHRQALDTFLGELDAHGLTELDPGHWRRVHLAFDPDTFDGPGDTYGYTRGTVLNLEGGAFLVFPDDWYQFVREYGPHEVKGKHYGAAYHDPSGRFETPAPYTPVSEEPFVPEPARAPGWVAAFRAELAERGPVPWRPEPAEEFSRLTGVTPTTARLVLAGMPQTDDKRASVPSATLKVI